Protein AF-A0A7S1BMP2-F1 (afdb_monomer)

Organism: NCBI:txid216773

InterPro domains:
  IPR001171 Sterol biosynthesis ERG24/DHCR-like [PF01222] (42-359)
  IPR018083 Sterol reductase, conserved site [PS01017] (237-252)

pLDDT: mean 83.02, std 19.51, range [26.8, 97.81]

Sequence (359 aa):
MSKEKIPPSKSDEKGAMKDGPTSKSFSAYPTASVGSPPPHGYEFGGPIGALLTTCMLPLLTISLTSMAAKGSFLHPFPTSFDEIIPFLCALFFPVDILRSLEWSTVGRCAVGLIGWFVLLMFLERTLPHPVALGTVLPTTSNVRLPYRLNGHLSFWVVLLLIEVGWPASWTVTSDGLSIPVLGRAPLSSLVDVYTETAAAACLLSFLFSVYLYVRSASDVPDAPNCPKLRAAGGDTGSPVYDFFLGRELNPRWFGGTFDLKVFCELRPGLAGWLVLDLAAACRQRETLGYVTPSMLLLLAFQGLYVWDAQYQEEAILTTMDVTTDGFGYMLCFGDLAWVPFTYSLQARYLAEHDPHLGW

Solvent-accessible surface area (backbone atoms only — not comparable to full-atom values): 20067 Å² total; per-residue (Å²): 132,81,86,85,89,86,89,83,89,85,86,89,83,90,81,86,90,83,88,83,85,76,82,82,70,80,74,75,73,79,76,72,77,79,66,78,74,77,80,62,73,76,59,72,74,30,53,62,35,32,49,49,48,69,63,38,50,53,36,36,51,40,32,52,39,49,25,27,69,66,75,41,59,95,52,72,80,57,88,49,82,81,38,43,61,61,43,51,42,49,40,55,55,39,60,68,60,63,67,67,54,53,66,70,56,22,51,52,35,36,52,50,53,51,50,50,48,51,51,51,52,49,42,66,71,69,51,81,57,58,75,48,70,43,53,68,45,102,53,100,74,70,50,58,52,71,40,75,52,39,50,46,61,44,51,54,51,51,55,47,37,43,52,50,57,22,74,66,46,75,45,71,44,98,86,70,49,76,43,69,41,60,24,55,49,74,43,40,60,52,60,78,46,40,46,37,34,43,48,22,30,40,52,50,22,51,53,50,27,51,49,45,46,60,52,51,75,50,90,70,56,41,25,103,86,40,79,74,48,66,8,64,69,11,69,76,87,44,70,62,32,21,39,29,39,4,33,30,27,71,56,40,44,86,66,46,64,38,51,50,53,68,45,37,60,54,46,61,9,45,53,43,19,51,52,51,33,52,10,17,46,46,38,19,24,72,76,70,73,48,70,52,64,63,54,53,53,47,50,51,54,53,43,49,51,46,49,48,52,30,67,50,49,72,62,54,45,72,35,61,67,63,70,52,34,21,55,7,31,55,53,43,30,38,20,56,27,44,48,26,51,60,72,25,35,65,36,46,24,45,36,81,53,72,87,72,62,82,132

Radius of gyration: 31.05 Å; Cα contacts (8 Å, |Δi|>4): 495; chains: 1; bounding box: 86×92×109 Å

Secondary structure (DSSP, 8-state):
---------------------------PPP------PPPPPP-TTHHHHHHHHHHHHHHHHHHHHHHHHHTS-SSPPPSSHHHHHHHHHHHH--HHHHHH--HHHHHHHHHHHHHHHHHHHHHHHHS---EEEEEEPSSTT--EEEEE--HHHHHHHHHHHHHH-EEEEEEE-TTS-EEEEEE---TTHHHHTHHHHHHHHHHHHHHHHHHHHHHHT----SBTTB--PBPGGG-SS-HHHHHHH-SBSS-EETTTTEEHHHHHHHIIIIIHHHHHHHHHHHHHHHHHSS--HHHHHHHHHHHHHHHHHHHTGGGGGGSHHHHT---SHHHHHIIIIIHHHHHTHHHHHHTT-------

Structure (mmCIF, N/CA/C/O backbone):
data_AF-A0A7S1BMP2-F1
#
_entry.id   AF-A0A7S1BMP2-F1
#
loop_
_atom_site.group_PDB
_atom_site.id
_atom_site.type_symbol
_atom_site.label_atom_id
_atom_site.label_alt_id
_atom_site.label_comp_id
_atom_site.label_asym_id
_atom_site.label_entity_id
_atom_site.label_seq_id
_atom_site.pdbx_PDB_ins_code
_atom_site.Cartn_x
_atom_site.Cartn_y
_atom_site.Cartn_z
_atom_site.occupancy
_atom_site.B_iso_or_equiv
_atom_site.auth_seq_id
_atom_site.auth_comp_id
_atom_site.auth_asym_id
_atom_site.auth_atom_id
_atom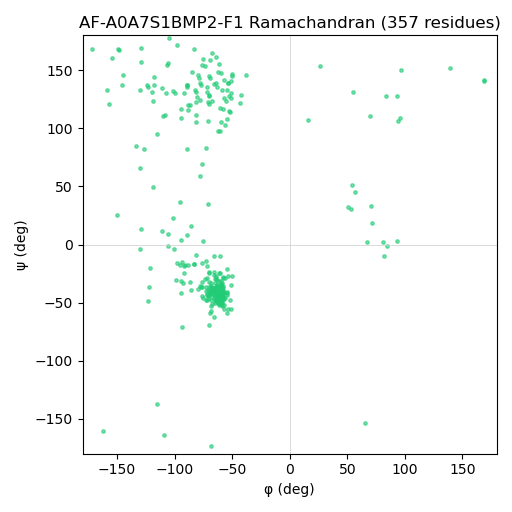_site.pdbx_PDB_model_num
ATOM 1 N N . MET A 1 1 ? -45.999 -73.951 56.664 1.00 38.19 1 MET A N 1
ATOM 2 C CA . MET A 1 1 ? -44.794 -74.094 57.507 1.00 38.19 1 MET A CA 1
ATOM 3 C C . MET A 1 1 ? -44.549 -72.762 58.187 1.00 38.19 1 MET A C 1
ATOM 5 O O . MET A 1 1 ? -44.548 -71.755 57.501 1.00 38.19 1 MET A O 1
ATOM 9 N N . SER A 1 2 ? -44.517 -72.821 59.521 1.00 34.34 2 SER A N 1
ATOM 10 C CA . SER A 1 2 ? -44.252 -71.807 60.558 1.00 34.34 2 SER A CA 1
ATOM 11 C C . SER A 1 2 ? -44.304 -70.317 60.158 1.00 34.34 2 SER A C 1
ATOM 13 O O . SER A 1 2 ? -43.451 -69.860 59.412 1.00 34.34 2 SER A O 1
ATOM 15 N N . LYS A 1 3 ? -45.330 -69.540 60.548 1.00 27.97 3 LYS A N 1
ATOM 16 C CA . LYS A 1 3 ? -45.512 -68.911 61.884 1.00 27.97 3 LYS A CA 1
ATOM 17 C C . LYS A 1 3 ? -44.301 -68.052 62.287 1.00 27.97 3 LYS A C 1
ATOM 19 O O . LYS A 1 3 ? -43.197 -68.573 62.288 1.00 27.97 3 LYS A O 1
ATOM 24 N N . GLU A 1 4 ? -44.391 -66.807 62.747 1.00 30.70 4 GLU A N 1
ATOM 25 C CA . GLU A 1 4 ? -45.467 -65.925 63.245 1.00 30.70 4 GLU A CA 1
ATOM 26 C C . GLU A 1 4 ? -44.681 -64.732 63.859 1.00 30.70 4 GLU A C 1
ATOM 28 O O . GLU A 1 4 ? -43.577 -64.950 64.354 1.00 30.70 4 GLU A O 1
ATOM 33 N N . LYS A 1 5 ? -45.099 -63.467 63.753 1.00 33.12 5 LYS A N 1
ATOM 34 C CA . LYS A 1 5 ? -45.579 -62.598 64.865 1.00 33.12 5 LYS A CA 1
ATOM 35 C C . LYS A 1 5 ? -44.990 -61.186 64.631 1.00 33.12 5 LYS A C 1
ATOM 37 O O . LYS A 1 5 ? -43.902 -61.116 64.083 1.00 33.12 5 LYS A O 1
ATOM 42 N N . ILE A 1 6 ? -45.527 -60.026 65.023 1.00 29.81 6 ILE A N 1
ATOM 43 C CA . ILE A 1 6 ? -46.782 -59.505 65.620 1.00 29.81 6 ILE A CA 1
ATOM 44 C C . ILE A 1 6 ? -46.654 -57.941 65.549 1.00 29.81 6 ILE A C 1
ATOM 46 O O . ILE A 1 6 ? -45.573 -57.464 65.211 1.00 29.81 6 ILE A O 1
ATOM 50 N N . PRO A 1 7 ? -47.711 -57.134 65.792 1.00 37.88 7 PRO A N 1
ATOM 51 C CA . PRO A 1 7 ? -48.030 -55.871 65.097 1.00 37.88 7 PRO A CA 1
ATOM 52 C C . PRO A 1 7 ? -47.939 -54.649 66.067 1.00 37.88 7 PRO A C 1
ATOM 54 O O . PRO A 1 7 ? -47.074 -54.707 66.935 1.00 37.88 7 PRO A O 1
ATOM 57 N N . PRO A 1 8 ? -48.836 -53.623 66.116 1.00 40.06 8 PRO A N 1
ATOM 58 C CA . PRO A 1 8 ? -49.615 -52.871 65.110 1.00 40.06 8 PRO A CA 1
ATOM 59 C C . PRO A 1 8 ? -49.505 -51.311 65.231 1.00 40.06 8 PRO A C 1
ATOM 61 O O . PRO A 1 8 ? -49.053 -50.768 66.227 1.00 40.06 8 PRO A O 1
ATOM 64 N N . SER A 1 9 ? -50.010 -50.622 64.196 1.00 27.45 9 SER A N 1
ATOM 65 C CA . SER A 1 9 ? -50.851 -49.393 64.110 1.00 27.45 9 SER A CA 1
ATOM 66 C C . SER A 1 9 ? -50.912 -48.261 65.171 1.00 27.45 9 SER A C 1
ATOM 68 O O . SER A 1 9 ? -50.995 -48.538 66.363 1.00 27.45 9 SER A O 1
ATOM 70 N N . LYS A 1 10 ? -51.265 -47.066 64.633 1.00 27.95 10 LYS A N 1
ATOM 71 C CA . LYS A 1 10 ? -52.005 -45.888 65.186 1.00 27.95 10 LYS A CA 1
ATOM 72 C C . LYS A 1 10 ? -51.131 -44.752 65.743 1.00 27.95 10 LYS A C 1
ATOM 74 O O . LYS A 1 10 ? -50.315 -44.983 66.615 1.00 27.95 10 LYS A O 1
ATOM 79 N N . SER A 1 11 ? -51.060 -43.596 65.074 1.00 26.80 11 SER A N 1
ATOM 80 C CA . SER A 1 11 ? -52.014 -42.465 64.962 1.00 26.80 11 SER A CA 1
ATOM 81 C C . SER A 1 11 ? -51.920 -41.474 66.128 1.00 26.80 11 SER A C 1
ATOM 83 O O . SER A 1 11 ? -52.066 -41.870 67.276 1.00 26.80 11 SER A O 1
ATOM 85 N N . ASP A 1 12 ? -51.779 -40.202 65.746 1.00 28.62 12 ASP A N 1
ATOM 86 C CA . ASP A 1 12 ? -52.031 -38.960 66.488 1.00 28.62 12 ASP A CA 1
ATOM 87 C C . ASP A 1 12 ? -51.107 -38.575 67.651 1.00 28.62 12 ASP A C 1
ATOM 89 O O . ASP A 1 12 ? -51.228 -39.088 68.754 1.00 28.62 12 ASP A O 1
ATOM 93 N N . GLU A 1 13 ? -50.312 -37.518 67.443 1.00 29.75 13 GLU A N 1
ATOM 94 C CA . GLU A 1 13 ? -50.133 -36.478 68.464 1.00 29.75 13 GLU A CA 1
ATOM 95 C C . GLU A 1 13 ? -49.683 -35.144 67.836 1.00 29.75 13 GLU A C 1
ATOM 97 O O . GLU A 1 13 ? -48.654 -35.044 67.168 1.00 29.75 13 GLU A O 1
ATOM 102 N N . LYS A 1 14 ? -50.494 -34.097 68.040 1.00 30.20 14 LYS A N 1
ATOM 103 C CA . LYS A 1 14 ? -50.114 -32.692 67.838 1.00 30.20 14 LYS A CA 1
ATOM 104 C C . LYS A 1 14 ? -49.333 -32.230 69.071 1.00 30.20 14 LYS A C 1
ATOM 106 O O . LYS A 1 14 ? -49.871 -32.284 70.171 1.00 30.20 14 LYS A O 1
ATOM 111 N N . GLY A 1 15 ? -48.136 -31.678 68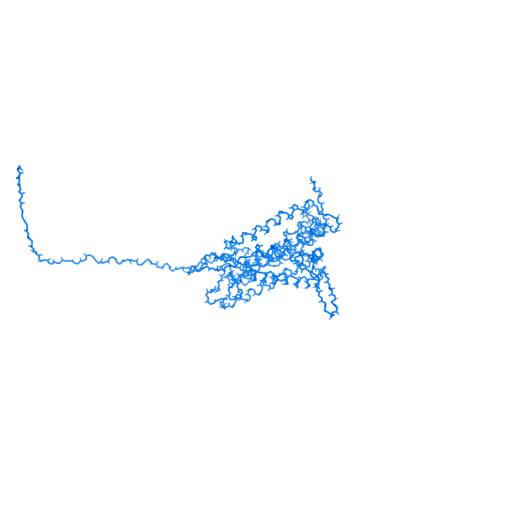.883 1.00 27.33 15 GLY A N 1
ATOM 112 C CA . GLY A 1 15 ? -47.355 -31.022 69.937 1.00 27.33 15 GLY A CA 1
ATOM 113 C C . GLY A 1 15 ? -46.320 -30.067 69.339 1.00 27.33 15 GLY A C 1
ATOM 114 O O . GLY A 1 15 ? -45.673 -30.392 68.353 1.00 27.33 15 GLY A O 1
ATOM 115 N N . ALA A 1 16 ? -46.245 -28.857 69.882 1.00 27.83 16 ALA A N 1
ATOM 116 C CA . ALA A 1 16 ? -45.681 -27.662 69.263 1.00 27.83 16 ALA A CA 1
ATOM 117 C C . ALA A 1 16 ? -44.146 -27.497 69.371 1.00 27.83 16 ALA A C 1
ATOM 119 O O . ALA A 1 16 ? -43.503 -28.075 70.241 1.00 27.83 16 ALA A O 1
ATOM 120 N N . MET A 1 17 ? -43.654 -26.521 68.586 1.00 26.97 17 MET A N 1
ATOM 121 C CA . MET A 1 17 ? -42.504 -25.631 68.846 1.00 26.97 17 MET A CA 1
ATOM 122 C C . MET A 1 17 ? -41.126 -26.046 68.285 1.00 26.97 17 MET A C 1
ATOM 124 O O . MET A 1 17 ? -40.442 -26.887 68.860 1.00 26.97 17 MET A O 1
ATOM 128 N N . LYS A 1 18 ? -40.673 -25.352 67.224 1.00 30.59 18 LYS A N 1
ATOM 129 C CA . LYS A 1 18 ? -39.442 -24.520 67.181 1.00 30.59 18 LYS A CA 1
ATOM 130 C C . LYS A 1 18 ? -39.072 -24.106 65.749 1.00 30.59 18 LYS A C 1
ATOM 132 O O . LYS A 1 18 ? -39.192 -24.883 64.810 1.00 30.59 18 LYS A O 1
ATOM 137 N N . ASP A 1 19 ? -38.628 -22.861 65.631 1.00 28.67 19 ASP A N 1
ATOM 138 C CA . ASP A 1 19 ? -38.230 -22.168 64.408 1.00 28.67 19 ASP A CA 1
ATOM 139 C C . ASP A 1 19 ? -36.996 -22.770 63.696 1.00 28.67 19 ASP A C 1
ATOM 141 O O . ASP A 1 19 ? -35.984 -23.060 64.334 1.00 28.67 19 ASP A O 1
ATOM 145 N N . GLY A 1 20 ? -37.065 -22.829 62.355 1.00 27.06 20 GLY A N 1
ATOM 146 C CA . GLY A 1 20 ? -35.937 -22.850 61.399 1.00 27.06 20 GLY A CA 1
ATOM 147 C C . GLY A 1 20 ? -35.456 -24.223 60.868 1.00 27.06 20 GLY A C 1
ATOM 148 O O . GLY A 1 20 ? -35.529 -25.206 61.597 1.00 27.06 20 GLY A O 1
ATOM 149 N N . PRO A 1 21 ? -34.912 -24.318 59.625 1.00 31.27 21 PRO A N 1
ATOM 150 C CA . PRO A 1 21 ? -34.375 -23.221 58.828 1.00 31.27 21 PRO A CA 1
ATOM 151 C C . PRO A 1 21 ? -35.098 -22.954 57.495 1.00 31.27 21 PRO A C 1
ATOM 153 O O . PRO A 1 21 ? -35.528 -23.834 56.751 1.00 31.27 21 PRO A O 1
ATOM 156 N N . THR A 1 22 ? -35.140 -21.658 57.233 1.00 33.62 22 THR A N 1
ATOM 157 C CA . THR A 1 22 ? -35.423 -20.917 56.011 1.00 33.62 22 THR A CA 1
ATOM 158 C C . THR A 1 22 ? -34.876 -21.533 54.723 1.00 33.62 22 THR A C 1
ATOM 160 O O . THR A 1 22 ? -33.779 -22.092 54.664 1.00 33.62 22 THR A O 1
ATOM 163 N N . SER A 1 23 ? -35.658 -21.345 53.655 1.00 29.64 23 SER A N 1
ATOM 164 C CA . SER A 1 23 ? -35.273 -21.558 52.264 1.00 29.64 23 SER A CA 1
ATOM 165 C C . SER A 1 23 ? -33.878 -20.994 52.009 1.00 29.64 23 SER A C 1
ATOM 167 O O . SER A 1 23 ? -33.654 -19.796 52.197 1.00 29.64 23 SER A O 1
ATOM 169 N N . LYS A 1 24 ? -32.951 -21.838 51.551 1.00 30.89 24 LYS A N 1
ATOM 170 C CA . LYS A 1 24 ? -31.692 -21.363 50.982 1.00 30.89 24 LYS A CA 1
ATOM 171 C C . LYS A 1 24 ? -32.035 -20.541 49.744 1.00 30.89 24 LYS A C 1
ATOM 173 O O . LYS A 1 24 ? -32.296 -21.094 48.678 1.00 30.89 24 LYS A O 1
ATOM 178 N N . SER A 1 25 ? -32.081 -19.222 49.914 1.00 29.62 25 SER A N 1
ATOM 179 C CA . SER A 1 25 ? -31.955 -18.291 48.809 1.00 29.62 25 SER A CA 1
ATOM 180 C C . SER A 1 25 ? -30.642 -18.631 48.114 1.00 29.62 25 SER A C 1
ATOM 182 O O . SER A 1 25 ? -29.583 -18.704 48.741 1.00 29.62 25 SER A O 1
ATOM 184 N N . PHE A 1 26 ? -30.714 -18.915 46.817 1.00 30.83 26 PHE A N 1
ATOM 185 C CA . PHE A 1 26 ? -29.524 -18.897 45.988 1.00 30.83 26 PHE A CA 1
ATOM 186 C C . PHE A 1 26 ? -28.972 -17.476 46.075 1.00 30.83 26 PHE A C 1
ATOM 188 O O . PHE A 1 26 ? -29.566 -16.536 45.551 1.00 30.83 26 PHE A O 1
ATOM 195 N N . SER A 1 27 ? -27.884 -17.323 46.830 1.00 28.50 27 SER A N 1
ATOM 196 C CA . SER A 1 27 ? -27.092 -16.105 46.868 1.00 28.50 27 SER A CA 1
ATOM 197 C C . SER A 1 27 ? -26.746 -15.756 45.430 1.00 28.50 27 SER A C 1
ATOM 199 O O . SER A 1 27 ? -26.021 -16.503 44.772 1.00 28.50 27 SER A O 1
ATOM 201 N N . ALA A 1 28 ? -27.279 -14.637 44.944 1.00 34.47 28 ALA A N 1
ATOM 202 C CA . ALA A 1 28 ? -26.772 -14.004 43.745 1.00 34.47 28 ALA A CA 1
ATOM 203 C C . ALA A 1 28 ? -25.259 -13.842 43.922 1.00 34.47 28 ALA A C 1
ATOM 205 O O . ALA A 1 28 ? -24.794 -13.338 44.950 1.00 34.47 28 ALA A O 1
ATOM 206 N N . TYR A 1 29 ? -24.493 -14.342 42.957 1.00 29.61 29 TYR A N 1
ATOM 207 C CA . TYR A 1 29 ? -23.075 -14.037 42.871 1.00 29.61 29 TYR A CA 1
ATOM 208 C C . TYR A 1 29 ? -22.935 -12.512 42.862 1.00 29.61 29 TYR A C 1
ATOM 210 O O . TYR A 1 29 ? -23.681 -11.857 42.127 1.00 29.61 29 TYR A O 1
ATOM 218 N N . PRO A 1 30 ? -22.036 -11.925 43.669 1.00 31.78 30 PRO A N 1
ATOM 219 C CA . PRO A 1 30 ? -21.773 -10.504 43.568 1.00 31.78 30 PRO A CA 1
ATOM 220 C C . PRO A 1 30 ? -21.321 -10.239 42.133 1.00 31.78 30 PRO A C 1
ATOM 222 O O . PRO A 1 30 ? -20.314 -10.784 41.681 1.00 31.78 30 PRO A O 1
ATOM 225 N N . THR A 1 31 ? -22.101 -9.446 41.399 1.00 34.47 31 THR A N 1
ATOM 226 C CA . THR A 1 31 ? -21.658 -8.841 40.148 1.00 34.47 31 THR A CA 1
ATOM 227 C C . THR A 1 31 ? -20.400 -8.066 40.488 1.00 34.47 31 THR A C 1
ATOM 229 O O . THR A 1 31 ? -20.479 -7.011 41.119 1.00 34.47 31 THR A O 1
ATOM 232 N N . ALA A 1 32 ? -19.242 -8.628 40.142 1.00 32.38 32 ALA A N 1
ATOM 233 C CA . ALA A 1 32 ? -17.995 -7.899 40.175 1.00 32.38 32 ALA A CA 1
ATOM 234 C C . ALA A 1 32 ? -18.237 -6.629 39.360 1.00 32.38 32 ALA A C 1
ATOM 236 O O . ALA A 1 32 ? -18.550 -6.701 38.170 1.00 32.38 32 ALA A O 1
ATOM 237 N N . SER A 1 33 ? -18.175 -5.473 40.019 1.00 32.91 33 SER A N 1
ATOM 238 C CA . SER A 1 33 ? -18.017 -4.211 39.319 1.00 32.91 33 SER A CA 1
ATOM 239 C C . SER A 1 33 ? -16.782 -4.395 38.454 1.00 32.91 33 SER A C 1
ATOM 241 O O . SER A 1 33 ? -15.681 -4.529 38.994 1.00 32.91 33 SER A O 1
ATOM 243 N N . VAL A 1 34 ? -16.973 -4.511 37.140 1.00 41.12 34 VAL A N 1
ATOM 244 C CA . VAL A 1 34 ? -15.872 -4.540 36.186 1.00 41.12 34 VAL A CA 1
ATOM 245 C C . VAL A 1 34 ? -15.176 -3.200 36.371 1.00 41.12 34 VAL A C 1
ATOM 247 O O . VAL A 1 34 ? -15.666 -2.168 35.916 1.00 41.12 34 VAL A O 1
ATOM 250 N N . GLY A 1 35 ? -14.101 -3.202 37.161 1.00 31.61 35 GLY A N 1
ATOM 251 C CA . GLY A 1 35 ? -13.193 -2.074 37.227 1.00 31.61 35 GLY A CA 1
ATOM 252 C C . GLY A 1 35 ? -12.771 -1.775 35.800 1.00 31.61 35 GLY A C 1
ATOM 253 O O . GLY A 1 35 ? -12.575 -2.706 35.014 1.00 31.61 35 GLY A O 1
ATOM 254 N N . SER A 1 36 ? -12.698 -0.491 35.455 1.00 40.38 36 SER A N 1
ATOM 255 C CA . SER A 1 36 ? -12.127 -0.059 34.182 1.00 40.38 36 SER A CA 1
ATOM 256 C C . SER A 1 36 ? -10.858 -0.875 33.922 1.00 40.38 36 SER A C 1
ATOM 258 O O . SER A 1 36 ? -10.038 -0.972 34.847 1.00 40.38 36 SER A O 1
ATOM 260 N N . PRO A 1 37 ? -10.711 -1.504 32.739 1.00 51.50 37 PRO A N 1
ATOM 261 C CA . PRO A 1 37 ? -9.505 -2.253 32.428 1.00 51.50 37 PRO A CA 1
ATOM 262 C C . PRO A 1 37 ? -8.283 -1.374 32.724 1.00 51.50 37 PRO A C 1
ATOM 264 O O . PRO A 1 37 ? -8.371 -0.147 32.584 1.00 51.50 37 PRO A O 1
ATOM 267 N N . PRO A 1 38 ? -7.174 -1.966 33.205 1.00 49.25 38 PRO A N 1
ATOM 268 C CA . PRO A 1 38 ? -5.967 -1.202 33.476 1.00 49.25 38 PRO A CA 1
ATOM 269 C C . PRO A 1 38 ? -5.615 -0.372 32.234 1.00 49.25 38 PRO A C 1
ATOM 271 O O . PRO A 1 38 ? -5.814 -0.860 31.118 1.00 49.25 38 PRO A O 1
ATOM 274 N N . PRO A 1 39 ? -5.149 0.879 32.408 1.00 57.56 39 PRO A N 1
ATOM 275 C CA . PRO A 1 39 ? -4.822 1.736 31.279 1.00 57.56 39 PRO A CA 1
ATOM 276 C C . PRO A 1 39 ? -3.860 0.989 30.360 1.00 57.56 39 PRO A C 1
ATOM 278 O O . PRO A 1 39 ? -2.853 0.448 30.828 1.00 57.56 39 PRO A O 1
ATOM 281 N N . HIS A 1 40 ? -4.205 0.918 29.073 1.00 65.94 40 HIS A N 1
ATOM 282 C CA . HIS A 1 40 ? -3.343 0.294 28.082 1.00 65.94 40 HIS A CA 1
ATOM 283 C C . HIS A 1 40 ? -1.994 1.017 28.123 1.00 65.94 40 HIS A C 1
ATOM 285 O O . HIS A 1 40 ? -1.941 2.249 28.081 1.00 65.94 40 HIS A O 1
ATOM 291 N N . GLY A 1 41 ? -0.908 0.264 28.300 1.00 77.69 41 GLY A N 1
ATOM 292 C CA . GLY A 1 41 ? 0.431 0.840 28.313 1.00 77.69 41 GLY A CA 1
ATOM 293 C C . GLY A 1 41 ? 0.751 1.501 26.974 1.00 77.69 41 GLY A C 1
ATOM 294 O O . GLY A 1 41 ? 0.192 1.133 25.941 1.00 77.69 41 GLY A O 1
ATOM 295 N N . TYR A 1 42 ? 1.667 2.469 26.992 1.00 85.50 42 TYR A N 1
ATOM 296 C CA . TYR A 1 42 ? 2.231 3.000 25.757 1.00 85.50 42 TYR A CA 1
ATOM 297 C C . TYR A 1 42 ? 3.134 1.954 25.097 1.00 85.50 42 TYR A C 1
ATOM 299 O O . TYR A 1 42 ? 4.067 1.443 25.717 1.00 85.50 42 TYR A O 1
ATOM 307 N N . GLU A 1 43 ? 2.887 1.704 23.820 1.00 87.12 43 GLU A N 1
ATOM 308 C CA . GLU A 1 43 ? 3.704 0.887 22.929 1.00 87.12 43 GLU A CA 1
ATOM 309 C C . GLU A 1 43 ? 4.492 1.802 21.979 1.00 87.12 43 GLU A C 1
ATOM 311 O O . GLU A 1 43 ? 4.392 3.027 22.062 1.00 87.12 43 GLU A O 1
ATOM 316 N N . PHE A 1 44 ? 5.338 1.246 21.108 1.00 85.50 44 PHE A N 1
ATOM 317 C CA . PHE A 1 44 ? 6.076 2.011 20.083 1.00 85.50 44 PHE A CA 1
ATOM 318 C C . PHE A 1 44 ? 6.890 3.207 20.615 1.00 85.50 44 PHE A C 1
ATOM 320 O O . PHE A 1 44 ? 7.049 4.211 19.926 1.00 85.50 44 PHE A O 1
ATOM 327 N N . GLY A 1 45 ? 7.401 3.135 21.850 1.00 87.44 45 GLY A N 1
ATOM 328 C CA . GLY A 1 45 ? 8.122 4.254 22.478 1.00 87.44 45 GLY A CA 1
ATOM 329 C C . GLY A 1 45 ? 7.223 5.435 22.876 1.00 87.44 45 GLY A C 1
ATOM 330 O O . GLY A 1 45 ? 7.712 6.551 23.071 1.00 87.44 45 GLY A O 1
ATOM 331 N N . GLY A 1 46 ? 5.913 5.203 22.987 1.00 91.75 46 GLY A N 1
ATOM 332 C CA . GLY A 1 46 ? 4.909 6.181 23.383 1.00 91.75 46 GLY A CA 1
ATOM 333 C C . GLY A 1 46 ? 4.738 7.322 22.380 1.00 91.75 46 GLY A C 1
ATOM 334 O O . GLY A 1 46 ? 5.016 7.161 21.191 1.00 91.75 46 GLY A O 1
ATOM 335 N N . PRO A 1 47 ? 4.285 8.505 22.831 1.00 93.19 47 PRO A N 1
ATOM 336 C CA . PRO A 1 47 ? 3.975 9.619 21.935 1.00 93.19 47 PRO A CA 1
ATOM 337 C C . PRO A 1 47 ? 5.161 10.092 21.084 1.00 93.19 47 PRO A C 1
ATOM 339 O O . PRO A 1 47 ? 4.971 10.511 19.945 1.00 93.19 47 PRO A O 1
ATOM 342 N N . ILE A 1 48 ? 6.385 10.015 21.620 1.00 94.50 48 ILE A N 1
ATOM 343 C CA . ILE A 1 48 ? 7.598 10.432 20.903 1.00 94.50 48 ILE A CA 1
ATOM 344 C C . ILE A 1 48 ? 7.923 9.433 19.793 1.00 94.50 48 ILE A C 1
ATOM 346 O O . ILE A 1 48 ? 8.160 9.846 18.661 1.00 94.50 48 ILE A O 1
ATOM 350 N N . GLY A 1 49 ? 7.910 8.131 20.091 1.00 93.38 49 GLY A N 1
ATOM 351 C CA . GLY A 1 49 ? 8.168 7.111 19.078 1.00 93.38 49 GLY A CA 1
ATOM 352 C C . GLY A 1 49 ? 7.079 7.072 18.003 1.00 93.38 49 GLY A C 1
ATOM 353 O O . GLY A 1 49 ? 7.405 7.032 16.821 1.00 93.38 49 GLY A O 1
ATOM 354 N N . ALA A 1 50 ? 5.807 7.233 18.380 1.00 93.88 50 ALA A N 1
ATOM 355 C CA . ALA A 1 50 ? 4.698 7.402 17.439 1.00 93.88 50 ALA A CA 1
ATOM 356 C C . ALA A 1 50 ? 4.911 8.596 16.487 1.00 93.88 50 ALA A C 1
ATOM 358 O O . ALA A 1 50 ? 4.754 8.460 15.271 1.00 93.88 50 ALA A O 1
ATOM 359 N N . LEU A 1 51 ? 5.326 9.755 17.014 1.00 95.00 51 LEU A N 1
ATOM 360 C CA . LEU A 1 51 ? 5.626 10.937 16.201 1.00 95.00 51 LEU A CA 1
ATOM 361 C C . LEU A 1 51 ? 6.798 10.693 15.245 1.00 95.00 51 LEU A C 1
ATOM 363 O O . LEU A 1 51 ? 6.710 11.014 14.061 1.00 95.00 51 LEU A O 1
ATOM 367 N N . LEU A 1 52 ? 7.892 10.124 15.758 1.00 94.25 52 LEU A N 1
ATOM 368 C CA . LEU A 1 52 ? 9.080 9.831 14.962 1.00 94.25 52 LEU A CA 1
ATOM 369 C C . LEU A 1 52 ? 8.751 8.858 13.831 1.00 94.25 52 LEU A C 1
ATOM 371 O O . LEU A 1 52 ? 9.107 9.134 12.690 1.00 94.25 52 LEU A O 1
ATOM 375 N N . THR A 1 53 ? 8.015 7.782 14.110 1.00 93.06 53 THR A N 1
ATOM 376 C CA . THR A 1 53 ? 7.582 6.820 13.087 1.00 93.06 53 THR A CA 1
ATOM 377 C C . THR A 1 53 ? 6.685 7.487 12.047 1.00 93.06 53 THR A C 1
ATOM 379 O O . THR A 1 53 ? 6.923 7.325 10.853 1.00 93.06 53 THR A O 1
ATOM 382 N N . THR A 1 54 ? 5.721 8.310 12.474 1.00 95.00 54 THR A N 1
ATOM 383 C CA . THR A 1 54 ? 4.817 9.038 11.563 1.00 95.00 54 THR A CA 1
ATOM 384 C C . THR A 1 54 ? 5.577 9.932 10.577 1.00 95.00 54 THR A C 1
ATOM 386 O O . THR A 1 54 ? 5.205 10.031 9.411 1.00 95.00 54 THR A O 1
ATOM 389 N N . CYS A 1 55 ? 6.664 10.567 11.019 1.00 93.69 55 CYS A N 1
ATOM 390 C CA . CYS A 1 55 ? 7.461 11.454 10.172 1.00 93.69 55 CYS A CA 1
ATOM 391 C C . CYS A 1 55 ? 8.528 10.715 9.348 1.00 93.69 55 CYS A C 1
ATOM 393 O O . CYS A 1 55 ? 8.783 11.087 8.205 1.00 93.69 55 CYS A O 1
ATOM 395 N N . MET A 1 56 ? 9.184 9.702 9.920 1.00 92.81 56 MET A N 1
ATOM 396 C CA . MET A 1 56 ? 10.352 9.053 9.313 1.00 92.81 56 MET A CA 1
ATOM 397 C C . MET A 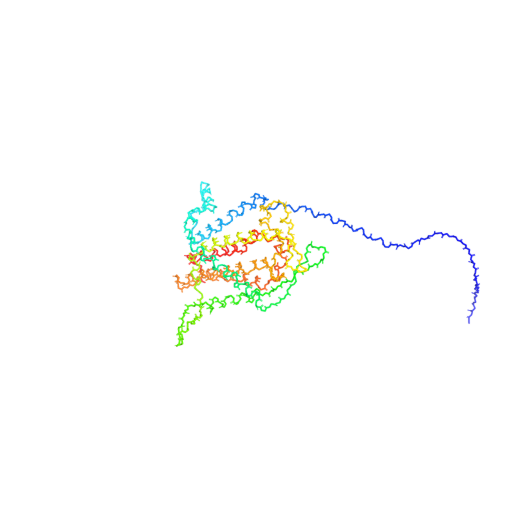1 56 ? 9.982 7.926 8.347 1.00 92.81 56 MET A C 1
ATOM 399 O O . MET A 1 56 ? 10.691 7.714 7.366 1.00 92.81 56 MET A O 1
ATOM 403 N N . LEU A 1 57 ? 8.886 7.202 8.589 1.00 93.75 57 LEU A N 1
ATOM 404 C CA . LEU A 1 57 ? 8.530 6.023 7.796 1.00 93.75 57 LEU A CA 1
ATOM 405 C C . LEU A 1 57 ? 8.168 6.348 6.329 1.00 93.75 57 LEU A C 1
ATOM 407 O O . LEU A 1 57 ? 8.625 5.622 5.440 1.00 93.75 57 LEU A O 1
ATOM 411 N N . PRO A 1 58 ? 7.461 7.457 6.016 1.00 95.38 58 PRO A N 1
ATOM 412 C CA . PRO A 1 58 ? 7.282 7.908 4.633 1.00 95.38 58 PRO A CA 1
ATOM 413 C C . PRO A 1 58 ? 8.602 8.206 3.924 1.00 95.38 58 PRO A C 1
ATOM 415 O O . PRO A 1 58 ? 8.797 7.801 2.780 1.00 95.38 58 PRO A O 1
ATOM 418 N N . LEU A 1 59 ? 9.521 8.890 4.615 1.00 94.12 59 LEU A N 1
ATOM 419 C CA . LEU A 1 59 ? 10.831 9.244 4.068 1.00 94.12 59 LEU A CA 1
ATOM 420 C C . LEU A 1 59 ? 11.638 7.985 3.768 1.00 94.12 59 LEU A C 1
ATOM 422 O O . LEU A 1 59 ? 12.158 7.846 2.666 1.00 94.12 59 LEU A O 1
ATOM 426 N N . LEU A 1 60 ? 11.655 7.039 4.708 1.00 93.56 60 LEU A N 1
ATOM 427 C CA . LEU A 1 60 ? 12.301 5.746 4.530 1.00 93.56 60 LEU A CA 1
ATOM 428 C C . LEU A 1 60 ? 11.715 4.980 3.338 1.00 93.56 60 LEU A C 1
ATOM 430 O O . LEU A 1 60 ? 12.470 4.454 2.526 1.00 93.56 60 LEU A O 1
ATOM 434 N N . THR A 1 61 ? 10.388 4.948 3.202 1.00 94.50 61 THR A N 1
ATOM 435 C CA . THR A 1 61 ? 9.713 4.264 2.086 1.00 94.50 61 THR A CA 1
ATOM 436 C C . THR A 1 61 ? 10.162 4.849 0.747 1.00 94.50 61 THR A C 1
ATOM 438 O O . THR A 1 61 ? 10.638 4.112 -0.111 1.00 94.50 61 THR A O 1
ATOM 441 N N . ILE A 1 62 ? 10.110 6.178 0.599 1.00 93.06 62 ILE A N 1
ATOM 442 C CA . ILE A 1 62 ? 10.527 6.885 -0.624 1.00 93.06 62 ILE A CA 1
ATOM 443 C C . ILE A 1 62 ? 12.015 6.653 -0.931 1.00 93.06 62 ILE A C 1
ATOM 445 O O . ILE A 1 62 ? 12.390 6.437 -2.089 1.00 93.06 62 ILE A O 1
ATOM 449 N N . SER A 1 63 ? 12.872 6.671 0.094 1.00 90.69 63 SER A N 1
ATOM 450 C CA . SER A 1 63 ? 14.295 6.357 -0.052 1.00 90.69 63 SER A CA 1
ATOM 451 C C . SER A 1 63 ? 14.492 4.954 -0.610 1.00 90.69 63 SER A C 1
ATOM 453 O O . SER A 1 63 ? 15.142 4.792 -1.642 1.00 90.69 63 SER A O 1
ATOM 455 N N . LEU A 1 64 ? 13.883 3.946 0.023 1.00 90.56 64 LEU A N 1
ATOM 456 C CA . LEU A 1 64 ? 14.012 2.548 -0.383 1.00 90.56 64 LEU A CA 1
ATOM 457 C C . LEU A 1 64 ? 13.515 2.325 -1.815 1.00 90.56 64 LEU A C 1
ATOM 459 O O . LEU A 1 64 ? 14.209 1.675 -2.599 1.00 90.56 64 LEU A O 1
ATOM 463 N N . THR A 1 65 ? 12.377 2.916 -2.195 1.00 89.81 65 THR A N 1
ATOM 464 C CA . THR A 1 65 ? 11.856 2.804 -3.565 1.00 89.81 65 THR A CA 1
ATOM 465 C C . THR A 1 65 ? 12.789 3.434 -4.597 1.00 89.81 65 THR A C 1
ATOM 467 O O . THR A 1 65 ? 13.038 2.844 -5.648 1.00 89.81 65 THR A O 1
ATOM 470 N N . SER A 1 66 ? 13.359 4.604 -4.289 1.00 86.50 66 SER A N 1
ATOM 471 C CA . SER A 1 66 ? 14.300 5.283 -5.188 1.00 86.50 66 SER A CA 1
ATOM 472 C C . SER A 1 66 ? 15.623 4.520 -5.317 1.00 86.50 66 SER A C 1
ATOM 474 O O . SER A 1 66 ? 16.225 4.465 -6.390 1.00 86.50 66 SER A O 1
ATOM 476 N N . MET A 1 67 ? 16.077 3.901 -4.229 1.00 83.50 67 MET A N 1
ATOM 477 C CA . MET A 1 67 ? 17.313 3.122 -4.195 1.00 83.50 67 MET A CA 1
ATOM 478 C C . MET A 1 67 ? 17.174 1.793 -4.940 1.00 83.50 67 MET A C 1
ATOM 480 O O . MET A 1 67 ? 18.079 1.423 -5.685 1.00 83.50 67 MET A O 1
ATOM 484 N N . ALA A 1 68 ? 16.030 1.112 -4.814 1.00 82.50 68 ALA A N 1
ATOM 485 C CA . ALA A 1 68 ? 15.748 -0.098 -5.586 1.00 82.50 68 ALA A CA 1
ATOM 486 C C . ALA A 1 68 ? 15.737 0.168 -7.097 1.00 82.50 68 ALA A C 1
ATOM 488 O O . ALA A 1 68 ? 16.227 -0.661 -7.859 1.00 82.50 68 ALA A O 1
ATOM 489 N N . ALA A 1 69 ? 15.256 1.341 -7.527 1.00 77.19 69 ALA A N 1
ATOM 490 C CA . ALA A 1 69 ? 15.300 1.744 -8.931 1.00 77.19 69 ALA A CA 1
ATOM 491 C C . ALA A 1 69 ? 16.732 1.914 -9.462 1.00 77.19 69 ALA A C 1
ATOM 493 O O . ALA A 1 69 ? 17.013 1.551 -10.593 1.00 77.19 69 ALA A O 1
ATOM 494 N N . LYS A 1 70 ? 17.657 2.438 -8.651 1.00 72.94 70 LYS A N 1
ATOM 495 C CA . LYS A 1 70 ? 19.046 2.691 -9.075 1.00 72.94 70 LYS A CA 1
ATOM 496 C C . LYS A 1 70 ? 19.943 1.454 -9.030 1.00 72.94 70 LYS A C 1
ATOM 498 O O . LYS A 1 70 ? 21.093 1.540 -9.448 1.00 72.94 70 LYS A O 1
ATOM 503 N N . GLY A 1 71 ? 19.474 0.346 -8.452 1.00 62.59 71 GLY A N 1
ATOM 504 C CA . GLY A 1 71 ? 20.276 -0.868 -8.266 1.00 62.59 71 GLY A CA 1
ATOM 505 C C . GLY A 1 71 ? 21.439 -0.745 -7.278 1.00 62.59 71 GLY A C 1
ATOM 506 O O . GLY A 1 71 ? 22.199 -1.691 -7.078 1.00 62.59 71 GLY A O 1
ATOM 507 N N . SER A 1 72 ? 21.583 0.418 -6.653 1.00 58.84 72 SER A N 1
ATOM 508 C CA . SER A 1 72 ? 22.611 0.733 -5.676 1.00 58.84 72 SER A CA 1
ATOM 509 C C . SER A 1 72 ? 22.013 1.662 -4.637 1.00 58.84 72 SER A C 1
ATOM 511 O O . SER A 1 72 ? 21.203 2.542 -4.942 1.00 58.84 72 SER A O 1
ATOM 513 N N . PHE A 1 73 ? 22.470 1.512 -3.399 1.00 56.31 73 PHE A N 1
ATOM 514 C CA . PHE A 1 73 ? 22.274 2.544 -2.398 1.00 56.31 73 PHE A CA 1
ATOM 515 C C . PHE A 1 73 ? 22.892 3.858 -2.922 1.00 56.31 73 PHE A C 1
ATOM 517 O O . PHE A 1 73 ? 23.947 3.837 -3.562 1.00 56.31 73 PHE A O 1
ATOM 524 N N . LEU A 1 74 ? 22.238 5.001 -2.670 1.00 50.34 74 LEU A N 1
ATOM 525 C CA . LEU A 1 74 ? 22.762 6.337 -3.018 1.00 50.34 74 LEU A CA 1
ATOM 526 C C . LEU A 1 74 ? 24.172 6.577 -2.445 1.00 50.34 74 LEU A C 1
ATOM 528 O O . LEU A 1 74 ? 24.961 7.310 -3.033 1.00 50.34 74 LEU A O 1
ATOM 532 N N . HIS A 1 75 ? 24.484 5.904 -1.336 1.00 55.62 75 HIS A N 1
ATOM 533 C CA . HIS A 1 75 ? 25.822 5.701 -0.795 1.00 55.62 75 HIS A CA 1
ATOM 534 C C . HIS A 1 75 ? 26.067 4.200 -0.641 1.00 55.62 75 HIS A C 1
ATOM 536 O O . HIS A 1 75 ? 25.157 3.535 -0.153 1.00 55.62 75 HIS A O 1
ATOM 542 N N . PRO A 1 76 ? 27.243 3.649 -0.997 1.00 61.12 76 PRO A N 1
ATOM 543 C CA . PRO A 1 76 ? 27.554 2.246 -0.725 1.00 61.12 76 PRO A CA 1
ATOM 544 C C . PRO A 1 76 ? 27.264 1.909 0.742 1.00 61.12 76 PRO A C 1
ATOM 546 O O . PRO A 1 76 ? 27.387 2.771 1.616 1.00 61.12 76 PRO A O 1
ATOM 549 N N . PHE A 1 77 ? 26.832 0.670 0.999 1.00 67.12 77 PHE A N 1
ATOM 550 C CA . PHE A 1 77 ? 26.587 0.212 2.366 1.00 67.12 77 PHE A CA 1
ATOM 551 C C . PHE A 1 77 ? 27.825 0.527 3.216 1.00 67.12 77 PHE A C 1
ATOM 553 O O . PHE A 1 77 ? 28.929 0.224 2.756 1.00 67.12 77 PHE A O 1
ATOM 560 N N . PRO A 1 78 ? 27.670 1.156 4.395 1.00 71.00 78 PRO A N 1
ATOM 561 C CA . PRO A 1 78 ? 28.803 1.708 5.117 1.00 71.00 78 PRO A CA 1
ATOM 562 C C . PRO A 1 78 ? 29.790 0.593 5.454 1.00 71.00 78 PRO A C 1
ATOM 564 O O . PRO A 1 78 ? 29.465 -0.354 6.171 1.00 71.00 78 PRO A O 1
ATOM 567 N N . THR A 1 79 ? 30.997 0.701 4.904 1.00 79.00 79 THR A N 1
ATOM 568 C CA . THR A 1 79 ? 32.095 -0.244 5.159 1.00 79.00 79 THR A CA 1
ATOM 569 C C . THR A 1 79 ? 32.997 0.226 6.297 1.00 79.00 79 THR A C 1
ATOM 571 O O . THR A 1 79 ? 33.755 -0.558 6.867 1.00 79.00 79 THR A O 1
ATOM 574 N N . SER A 1 80 ? 32.874 1.503 6.662 1.00 81.69 80 SER A N 1
ATOM 575 C CA . SER A 1 80 ? 33.594 2.167 7.741 1.00 81.69 80 SER A CA 1
ATOM 576 C C . SER A 1 80 ? 32.624 2.917 8.664 1.00 81.69 80 SER A C 1
ATOM 578 O O . SER A 1 80 ? 31.511 3.270 8.270 1.00 81.69 80 SER A O 1
ATOM 580 N N . PHE A 1 81 ? 33.035 3.174 9.912 1.00 82.25 81 PHE A N 1
ATOM 581 C CA . PHE A 1 81 ? 32.214 3.921 10.878 1.00 82.25 81 PHE A CA 1
ATOM 582 C C . PHE A 1 81 ? 31.878 5.342 10.399 1.00 82.25 81 PHE A C 1
ATOM 584 O O . PHE A 1 81 ? 30.789 5.841 10.684 1.00 82.25 81 PHE A O 1
ATOM 591 N N . ASP A 1 82 ? 32.774 5.959 9.627 1.00 83.06 82 ASP A N 1
ATOM 592 C CA . ASP A 1 82 ? 32.610 7.320 9.111 1.00 83.06 82 ASP A CA 1
ATOM 593 C C . ASP A 1 82 ? 31.507 7.414 8.040 1.00 83.06 82 ASP A C 1
ATOM 595 O O . ASP A 1 82 ? 30.894 8.466 7.866 1.00 83.06 82 ASP A O 1
ATOM 599 N N . GLU A 1 83 ? 31.196 6.306 7.361 1.00 82.25 83 GLU A N 1
ATOM 600 C CA . GLU A 1 83 ? 30.140 6.224 6.344 1.00 82.25 83 GLU A CA 1
ATOM 601 C C . GLU A 1 83 ? 28.743 5.995 6.940 1.00 82.25 83 GLU A C 1
ATOM 603 O O . GLU A 1 83 ? 27.743 6.246 6.264 1.00 82.25 83 GLU A O 1
ATOM 608 N N . ILE A 1 84 ? 28.644 5.568 8.207 1.00 83.44 84 ILE A N 1
ATOM 609 C CA . ILE A 1 84 ? 27.360 5.233 8.845 1.00 83.44 84 ILE A CA 1
ATOM 610 C C . ILE A 1 84 ? 26.453 6.462 8.932 1.00 83.44 84 ILE A C 1
ATOM 612 O O . ILE A 1 84 ? 25.281 6.393 8.567 1.00 83.44 84 ILE A O 1
ATOM 616 N N . ILE A 1 85 ? 26.977 7.597 9.404 1.00 84.56 85 ILE A N 1
ATOM 617 C CA . ILE A 1 85 ? 26.173 8.816 9.568 1.00 84.56 85 ILE A CA 1
ATOM 618 C C . ILE A 1 85 ? 25.691 9.348 8.205 1.00 84.56 85 ILE A C 1
ATOM 620 O O . ILE A 1 85 ? 24.485 9.548 8.063 1.00 84.56 85 ILE A O 1
ATOM 624 N N . PRO A 1 86 ? 26.556 9.530 7.183 1.00 82.62 86 PRO A N 1
ATOM 625 C CA . PRO A 1 86 ? 26.118 9.902 5.837 1.00 82.62 86 PRO A CA 1
ATOM 626 C C . PRO A 1 86 ? 25.068 8.954 5.251 1.00 82.62 86 PRO A C 1
ATOM 628 O O . PRO A 1 86 ? 24.079 9.416 4.683 1.00 82.62 86 PRO A O 1
ATOM 631 N N . PHE A 1 87 ? 25.240 7.643 5.436 1.00 82.25 87 PHE A N 1
ATOM 632 C CA . PHE A 1 87 ? 24.287 6.638 4.977 1.00 82.25 87 PHE A CA 1
ATOM 633 C C . PHE A 1 87 ? 22.912 6.797 5.641 1.00 82.25 87 PHE A C 1
ATOM 635 O O . PHE A 1 87 ? 21.894 6.854 4.951 1.00 82.25 87 PHE A O 1
ATOM 642 N N . LEU A 1 88 ? 22.870 6.924 6.971 1.00 84.12 88 LEU A N 1
ATOM 643 C CA . LEU A 1 88 ? 21.621 7.134 7.708 1.00 84.12 88 LEU A CA 1
ATOM 644 C C . LEU A 1 88 ? 20.960 8.463 7.327 1.00 84.12 88 LEU A C 1
ATOM 646 O O . LEU A 1 88 ? 19.742 8.514 7.168 1.00 84.12 88 LEU A O 1
ATOM 650 N N . CYS A 1 89 ? 21.745 9.521 7.123 1.00 84.19 89 CYS A N 1
ATOM 651 C CA . CYS A 1 89 ? 21.230 10.797 6.638 1.00 84.19 89 CYS A CA 1
ATOM 652 C C . CYS A 1 89 ? 20.589 10.658 5.253 1.00 84.19 89 CYS A C 1
ATOM 654 O O . CYS A 1 89 ? 19.483 11.146 5.053 1.00 84.19 89 CYS A O 1
ATOM 656 N N . ALA A 1 90 ? 21.228 9.953 4.317 1.00 80.00 90 ALA A N 1
ATOM 657 C CA . ALA A 1 90 ? 20.659 9.715 2.992 1.00 80.00 90 ALA A CA 1
ATOM 658 C C . ALA A 1 90 ? 19.384 8.857 3.040 1.00 80.00 90 ALA A C 1
ATOM 660 O O . ALA A 1 90 ? 18.475 9.064 2.239 1.00 80.00 90 ALA A O 1
ATOM 661 N N . LEU A 1 91 ? 19.303 7.920 3.989 1.00 84.44 91 LEU A N 1
ATOM 662 C CA . LEU A 1 91 ? 18.161 7.026 4.151 1.00 84.44 91 LEU A CA 1
ATOM 663 C C . LEU A 1 91 ? 16.947 7.724 4.788 1.00 84.44 91 LEU A C 1
ATOM 665 O O . LEU A 1 91 ? 15.828 7.568 4.303 1.00 84.44 91 LEU A O 1
ATOM 669 N N . PHE A 1 92 ? 17.156 8.495 5.858 1.00 85.81 92 PHE A N 1
ATOM 670 C CA . PHE A 1 92 ? 16.077 9.130 6.627 1.00 85.81 92 PHE A CA 1
ATOM 671 C C . PHE A 1 92 ? 15.785 10.578 6.214 1.00 85.81 92 PHE A C 1
ATOM 673 O O . PHE A 1 92 ? 14.701 11.082 6.499 1.00 85.81 92 PHE A O 1
ATOM 680 N N . PHE A 1 93 ? 16.703 11.242 5.508 1.00 87.00 93 PHE A N 1
ATOM 681 C CA . PHE A 1 93 ? 16.545 12.615 5.020 1.00 87.00 93 PHE A CA 1
ATOM 682 C C . PHE A 1 93 ? 16.881 12.718 3.521 1.00 87.00 93 PHE A C 1
ATOM 684 O O . PHE A 1 93 ? 17.841 13.394 3.140 1.00 87.00 93 PHE A O 1
ATOM 691 N N . PRO A 1 94 ? 16.084 12.087 2.637 1.00 84.69 94 PRO A N 1
ATOM 692 C CA . PRO A 1 94 ? 16.359 12.003 1.202 1.00 84.69 94 PRO A CA 1
ATOM 693 C C . PRO A 1 94 ? 16.011 13.302 0.449 1.00 84.69 94 PRO A C 1
ATOM 695 O O . PRO A 1 94 ? 15.182 13.315 -0.461 1.00 84.69 94 PRO A O 1
ATOM 698 N N . VAL A 1 95 ? 16.627 14.426 0.827 1.00 85.81 95 VAL A N 1
ATOM 699 C CA . VAL A 1 95 ? 16.292 15.769 0.310 1.00 85.81 95 VAL A CA 1
ATOM 700 C C . VAL A 1 95 ? 16.399 15.842 -1.214 1.00 85.81 95 VAL A C 1
ATOM 702 O O . VAL A 1 95 ? 15.533 16.431 -1.861 1.00 85.81 95 VAL A O 1
ATOM 705 N N . ASP A 1 96 ? 17.425 15.228 -1.798 1.00 85.50 96 ASP A N 1
ATOM 706 C CA . ASP A 1 96 ? 17.628 15.255 -3.249 1.00 85.50 96 ASP A CA 1
ATOM 707 C C . ASP A 1 96 ? 16.582 14.422 -3.995 1.00 85.50 96 ASP A C 1
ATOM 709 O O . ASP A 1 96 ? 16.096 14.849 -5.042 1.00 85.50 96 ASP A O 1
ATOM 713 N N . ILE A 1 97 ? 16.158 13.286 -3.426 1.00 86.00 97 ILE A N 1
ATOM 714 C CA . ILE A 1 97 ? 15.066 12.481 -3.992 1.00 86.00 97 ILE A CA 1
ATOM 715 C C . ILE A 1 97 ? 13.769 13.286 -3.941 1.00 86.00 97 ILE A C 1
ATOM 717 O O . ILE A 1 97 ? 13.095 13.425 -4.958 1.00 86.00 97 ILE A O 1
ATOM 721 N N . LEU A 1 98 ? 13.447 13.890 -2.794 1.00 88.50 98 LEU A N 1
ATOM 722 C CA . LEU A 1 98 ? 12.238 14.704 -2.647 1.00 88.50 98 LEU A CA 1
ATOM 723 C C . LEU A 1 98 ? 12.207 15.896 -3.610 1.00 88.50 98 LEU A C 1
ATOM 725 O O . LEU A 1 98 ? 11.141 16.254 -4.100 1.00 88.50 98 LEU A O 1
ATOM 729 N N . ARG A 1 99 ? 13.363 16.500 -3.910 1.00 88.88 99 ARG A N 1
ATOM 730 C CA . ARG A 1 99 ? 13.476 17.569 -4.917 1.00 88.88 99 ARG A CA 1
ATOM 731 C C . ARG A 1 99 ? 13.321 17.065 -6.348 1.00 88.88 99 ARG A C 1
ATOM 733 O O . ARG A 1 99 ? 12.885 17.838 -7.194 1.00 88.88 99 ARG A O 1
ATOM 740 N N . SER A 1 100 ? 13.689 15.813 -6.616 1.00 88.69 100 SER A N 1
ATOM 741 C CA . SER A 1 100 ? 13.529 15.197 -7.937 1.00 88.69 100 SER A CA 1
ATOM 742 C C . SER A 1 100 ? 12.090 14.779 -8.251 1.00 88.69 100 SER A C 1
ATOM 744 O O . SER A 1 100 ? 11.776 14.573 -9.418 1.00 88.69 100 SER A O 1
ATOM 746 N N . LEU A 1 101 ? 11.211 14.692 -7.244 1.00 90.44 101 LEU A N 1
ATOM 747 C CA . LEU A 1 101 ? 9.811 14.322 -7.446 1.00 90.44 101 LEU A CA 1
ATOM 748 C C . LEU A 1 101 ? 9.045 15.396 -8.224 1.00 90.44 101 LEU A C 1
ATOM 750 O O . LEU A 1 101 ? 8.911 16.546 -7.796 1.00 90.44 101 LEU A O 1
ATOM 754 N N . GLU A 1 102 ? 8.442 14.988 -9.335 1.00 93.56 102 GLU A N 1
ATOM 755 C CA . GLU A 1 102 ? 7.520 15.832 -10.084 1.00 93.56 102 GLU A CA 1
ATOM 756 C C . GLU A 1 102 ? 6.122 15.804 -9.453 1.00 93.56 102 GLU A C 1
ATOM 758 O O . GLU A 1 102 ? 5.353 14.857 -9.626 1.00 93.56 102 GLU A O 1
ATOM 763 N N . TRP A 1 103 ? 5.741 16.878 -8.758 1.00 91.38 103 TRP A N 1
ATOM 764 C CA . TRP A 1 103 ? 4.441 16.972 -8.075 1.00 91.38 103 TRP A CA 1
ATOM 765 C C . TRP A 1 103 ? 3.222 16.802 -8.997 1.00 91.38 103 TRP A C 1
ATOM 767 O O . TRP A 1 103 ? 2.177 16.323 -8.556 1.00 91.38 103 TRP A O 1
ATOM 777 N N . SER A 1 104 ? 3.341 17.148 -10.282 1.00 94.31 104 SER A N 1
ATOM 778 C CA . SER A 1 104 ? 2.303 16.886 -11.289 1.00 94.31 104 SER A CA 1
ATOM 779 C C . SER A 1 104 ? 2.111 15.385 -11.533 1.00 94.31 104 SER A C 1
ATOM 781 O O . SER A 1 104 ? 0.980 14.911 -11.651 1.00 94.31 104 SER A O 1
ATOM 783 N N . THR A 1 105 ? 3.204 14.622 -11.569 1.00 94.75 105 THR A N 1
ATOM 784 C CA . THR A 1 105 ? 3.199 13.163 -11.704 1.00 94.75 105 THR A CA 1
ATOM 785 C C . THR A 1 105 ? 2.692 12.504 -10.426 1.00 94.75 105 THR A C 1
ATOM 787 O O . THR A 1 105 ? 1.782 11.684 -10.515 1.00 94.75 105 THR A O 1
ATOM 790 N N . VAL A 1 106 ? 3.135 12.958 -9.248 1.00 95.88 106 VAL A N 1
ATOM 791 C CA . VAL A 1 106 ? 2.589 12.516 -7.947 1.00 95.88 106 VAL A CA 1
ATOM 792 C C . VAL A 1 106 ? 1.070 12.716 -7.890 1.00 95.88 106 VAL A C 1
ATOM 794 O O . VAL A 1 106 ? 0.343 11.814 -7.479 1.00 95.88 106 VAL A O 1
ATOM 797 N N . GLY A 1 107 ? 0.561 13.858 -8.366 1.00 96.38 107 GLY A N 1
ATOM 798 C CA . GLY A 1 107 ? -0.879 14.120 -8.446 1.00 96.38 107 GLY A CA 1
ATOM 799 C C . GLY A 1 107 ? -1.629 13.136 -9.353 1.00 96.38 107 GLY A C 1
ATOM 800 O O . GLY A 1 107 ? -2.691 12.641 -8.976 1.00 96.38 107 GLY A O 1
ATOM 801 N N . ARG A 1 108 ? -1.069 12.790 -10.521 1.00 95.75 108 ARG A N 1
ATOM 802 C CA . ARG A 1 108 ? -1.644 11.764 -11.415 1.00 95.75 108 ARG A CA 1
ATOM 803 C C . ARG A 1 108 ? -1.635 10.380 -10.769 1.00 95.75 108 ARG A C 1
ATOM 805 O O . ARG A 1 108 ? -2.645 9.682 -10.834 1.00 95.75 108 ARG A O 1
ATOM 812 N N . CYS A 1 109 ? -0.540 10.009 -10.107 1.00 96.69 109 CYS A N 1
ATOM 813 C CA . CYS A 1 109 ? -0.445 8.750 -9.374 1.00 96.69 109 CYS A CA 1
ATOM 814 C C . CYS A 1 109 ? -1.456 8.692 -8.223 1.00 96.69 109 CYS A C 1
ATOM 816 O O . CYS A 1 109 ? -2.104 7.666 -8.040 1.00 96.69 109 CYS A O 1
ATOM 818 N N . ALA A 1 110 ? -1.671 9.798 -7.503 1.00 97.38 110 ALA A N 1
ATOM 819 C CA . ALA A 1 110 ? -2.683 9.877 -6.452 1.00 97.38 110 ALA A CA 1
ATOM 820 C C . ALA A 1 110 ? -4.098 9.629 -6.998 1.00 97.38 110 ALA A C 1
ATOM 822 O O . ALA A 1 110 ? -4.855 8.858 -6.413 1.00 97.38 110 ALA A O 1
ATOM 823 N N . VAL A 1 111 ? -4.445 10.213 -8.151 1.00 96.94 111 VAL A N 1
ATOM 824 C CA . VAL A 1 111 ? -5.725 9.931 -8.828 1.00 96.94 111 VAL A CA 1
ATOM 825 C C . VAL A 1 111 ? -5.825 8.456 -9.226 1.00 96.94 111 VAL A C 1
ATOM 827 O O . VAL A 1 111 ? -6.873 7.846 -9.023 1.00 96.94 111 VAL A O 1
ATOM 830 N N . GLY A 1 112 ? -4.740 7.866 -9.735 1.00 95.62 112 GLY A N 1
ATOM 831 C CA . GLY A 1 112 ? -4.670 6.438 -10.052 1.00 95.62 112 GLY A CA 1
ATOM 832 C C . GLY A 1 112 ? -4.908 5.544 -8.831 1.00 95.62 112 GLY A C 1
ATOM 833 O O . GLY A 1 112 ? -5.728 4.633 -8.898 1.00 95.62 112 GLY A O 1
ATOM 834 N N . LEU A 1 113 ? -4.266 5.843 -7.699 1.00 97.25 113 LEU A N 1
ATOM 835 C CA . LEU A 1 113 ? -4.437 5.118 -6.434 1.00 97.25 113 LEU A CA 1
ATOM 836 C C . LEU A 1 113 ? -5.852 5.267 -5.860 1.00 97.25 113 LEU A C 1
ATOM 838 O O . LEU A 1 113 ? -6.418 4.296 -5.362 1.00 97.25 113 LEU A O 1
ATOM 842 N N . ILE A 1 114 ? -6.459 6.452 -5.968 1.00 97.62 114 ILE A N 1
ATOM 843 C CA . ILE A 1 114 ? -7.869 6.652 -5.601 1.00 97.62 114 ILE A CA 1
ATOM 844 C C . ILE A 1 114 ? -8.771 5.816 -6.516 1.00 97.62 114 ILE A C 1
ATOM 846 O O . ILE A 1 114 ? -9.678 5.143 -6.032 1.00 97.62 114 ILE A O 1
ATOM 850 N N . GLY A 1 115 ? -8.508 5.809 -7.826 1.00 96.44 115 GLY A N 1
ATOM 851 C CA . GLY A 1 115 ? -9.223 4.967 -8.786 1.00 96.44 115 GLY A CA 1
ATOM 852 C C . GLY A 1 115 ? -9.098 3.477 -8.463 1.00 96.44 115 GLY A C 1
ATOM 853 O O . GLY A 1 115 ? -10.100 2.766 -8.479 1.00 96.44 115 GLY A O 1
ATOM 854 N N . TRP A 1 116 ? -7.900 3.022 -8.091 1.00 96.06 116 TRP A N 1
ATOM 855 C CA . TRP A 1 116 ? -7.626 1.662 -7.624 1.00 96.06 116 TRP A CA 1
ATOM 856 C C . TRP A 1 116 ? -8.427 1.311 -6.366 1.00 96.06 116 TRP A C 1
ATOM 858 O O . TRP A 1 116 ? -9.131 0.302 -6.338 1.00 96.06 116 TRP A O 1
ATOM 868 N N . PHE A 1 117 ? -8.397 2.180 -5.354 1.00 96.94 117 PHE A N 1
ATOM 869 C CA . PHE A 1 117 ? -9.161 2.007 -4.120 1.00 96.94 117 PHE A CA 1
ATOM 870 C C . PHE A 1 117 ? -10.669 1.914 -4.400 1.00 96.94 117 PHE A C 1
ATOM 872 O O . PHE A 1 117 ? -11.351 1.020 -3.897 1.00 96.94 117 PHE A O 1
ATOM 879 N N . VAL A 1 118 ? -11.197 2.808 -5.244 1.00 96.69 118 VAL A N 1
ATOM 880 C CA . VAL A 1 118 ? -12.618 2.836 -5.621 1.00 96.69 118 VAL A CA 1
ATOM 881 C C . VAL A 1 118 ? -13.009 1.605 -6.438 1.00 96.69 118 VAL A C 1
ATOM 883 O O . VAL A 1 118 ? -14.076 1.044 -6.192 1.00 96.69 118 VAL A O 1
ATOM 886 N N . LEU A 1 119 ? -12.160 1.149 -7.365 1.00 96.06 119 LEU A N 1
ATOM 887 C CA . LEU A 1 119 ? -12.383 -0.079 -8.130 1.00 96.06 119 LEU A CA 1
ATOM 888 C C . LEU A 1 119 ? -12.504 -1.286 -7.197 1.00 96.06 119 LEU A C 1
ATOM 890 O O . LEU A 1 119 ? -13.470 -2.039 -7.289 1.00 96.06 119 LEU A O 1
ATOM 894 N N . LEU A 1 120 ? -11.560 -1.455 -6.272 1.00 96.81 120 LEU A N 1
ATOM 895 C CA . LEU A 1 120 ? -11.581 -2.568 -5.324 1.00 96.81 120 LEU A CA 1
ATOM 896 C C . LEU A 1 120 ? -12.783 -2.500 -4.379 1.00 96.81 120 LEU A C 1
ATOM 898 O O . LEU A 1 120 ? -13.399 -3.526 -4.097 1.00 96.81 120 LEU A O 1
ATOM 902 N N . MET A 1 121 ? -13.160 -1.300 -3.933 1.00 95.94 121 MET A N 1
ATOM 903 C CA . MET A 1 121 ? -14.377 -1.092 -3.148 1.00 95.94 121 MET A CA 1
ATOM 904 C C . MET A 1 121 ? -15.630 -1.462 -3.957 1.00 95.94 121 MET A C 1
ATOM 906 O O . MET A 1 121 ? -16.549 -2.090 -3.434 1.00 95.94 121 MET A O 1
ATOM 910 N N . PHE A 1 122 ? -15.678 -1.107 -5.243 1.00 96.06 122 PHE A N 1
ATOM 911 C CA . PHE A 1 122 ? -16.779 -1.476 -6.131 1.00 96.06 122 PHE A CA 1
ATOM 912 C C . PHE A 1 122 ? -16.876 -2.996 -6.320 1.00 96.06 122 PHE A C 1
ATOM 914 O O . PHE A 1 122 ? -17.973 -3.554 -6.236 1.00 96.06 122 PHE A O 1
ATOM 921 N N . LEU A 1 123 ? -15.747 -3.678 -6.525 1.00 96.12 123 LEU A N 1
ATOM 922 C CA . LEU A 1 123 ? -15.703 -5.137 -6.637 1.00 96.12 123 LEU A CA 1
ATOM 923 C C . LEU A 1 123 ? -16.155 -5.811 -5.342 1.00 96.12 123 LEU A C 1
ATOM 925 O O . LEU A 1 123 ? -17.009 -6.693 -5.377 1.00 96.12 123 LEU A O 1
ATOM 929 N N . GLU A 1 124 ? -15.671 -5.346 -4.193 1.00 94.94 124 GLU A N 1
ATOM 930 C CA . GLU A 1 124 ? -16.083 -5.876 -2.895 1.00 94.94 124 GLU A CA 1
ATOM 931 C C . GLU A 1 124 ? -17.603 -5.720 -2.675 1.00 94.94 124 GLU A C 1
ATOM 933 O O . GLU A 1 124 ? -18.258 -6.619 -2.143 1.00 94.94 124 GLU A O 1
ATOM 938 N N . ARG A 1 125 ? -18.206 -4.638 -3.179 1.00 94.00 125 ARG A N 1
ATOM 939 C CA . ARG A 1 125 ? -19.651 -4.396 -3.083 1.00 94.00 125 ARG A CA 1
ATOM 940 C C . ARG A 1 125 ? -20.522 -5.207 -4.023 1.00 94.00 125 ARG A C 1
ATOM 942 O O . ARG A 1 125 ? -21.643 -5.553 -3.633 1.00 94.00 125 ARG A O 1
ATOM 949 N N . THR A 1 126 ? -20.054 -5.452 -5.238 1.00 94.44 126 THR A N 1
ATOM 950 C CA . THR A 1 126 ? -20.873 -6.010 -6.322 1.00 94.44 126 THR A CA 1
ATOM 951 C C . THR A 1 126 ? -20.689 -7.505 -6.509 1.00 94.44 126 THR A C 1
ATOM 953 O O . THR A 1 126 ? -21.635 -8.182 -6.909 1.00 94.44 126 THR A O 1
ATOM 956 N N . LEU A 1 127 ? -19.503 -8.033 -6.208 1.00 95.25 127 LEU A N 1
ATOM 957 C CA . LEU A 1 127 ? -19.219 -9.443 -6.416 1.00 95.25 127 LEU A CA 1
ATOM 958 C C . LEU A 1 127 ? -19.988 -10.327 -5.420 1.00 95.25 127 LEU A C 1
ATOM 960 O O . LEU A 1 127 ? -20.151 -9.946 -4.252 1.00 95.25 127 LEU A O 1
ATOM 964 N N . PRO A 1 128 ? -20.426 -11.528 -5.849 1.00 94.12 128 PRO A N 1
ATOM 965 C CA . PRO A 1 128 ? -21.006 -12.525 -4.956 1.00 94.12 128 PRO A CA 1
ATOM 966 C C . PRO A 1 128 ? -20.075 -12.817 -3.780 1.00 94.12 128 PRO A C 1
ATOM 968 O O . PRO A 1 128 ? -18.862 -12.918 -3.960 1.00 94.12 128 PRO A O 1
ATOM 971 N N . HIS A 1 129 ? -20.642 -12.953 -2.584 1.00 91.75 129 HIS A N 1
ATOM 972 C CA . HIS A 1 129 ? -19.859 -13.137 -1.367 1.00 91.75 129 HIS A CA 1
ATOM 973 C C . HIS A 1 129 ? -20.578 -14.061 -0.373 1.00 91.75 129 HIS A C 1
ATOM 975 O O . HIS A 1 129 ? -21.782 -13.900 -0.139 1.00 91.75 129 HIS A O 1
ATOM 981 N N . PRO A 1 130 ? -19.867 -14.997 0.273 1.00 92.81 130 PRO A N 1
ATOM 982 C CA . PRO A 1 130 ? -20.250 -15.472 1.596 1.00 92.81 130 PRO A CA 1
ATOM 983 C C . PRO A 1 130 ? -20.172 -14.350 2.646 1.00 92.81 130 PRO A C 1
ATOM 985 O O . PRO A 1 130 ? -19.549 -13.301 2.449 1.00 92.81 130 PRO A O 1
ATOM 988 N N . VAL A 1 131 ? -20.848 -14.561 3.775 1.00 92.00 131 VAL A N 1
ATOM 989 C CA . VAL A 1 131 ? -20.759 -13.690 4.953 1.00 92.00 131 VAL A CA 1
ATOM 990 C C . VAL A 1 131 ? -20.216 -14.514 6.110 1.00 92.00 131 VAL A C 1
ATOM 992 O O . VAL A 1 131 ? -20.814 -15.528 6.465 1.00 92.00 131 VAL A O 1
ATOM 995 N N . ALA A 1 132 ? -19.111 -14.064 6.696 1.00 91.62 132 ALA A N 1
ATOM 996 C CA . ALA A 1 132 ? -18.532 -14.644 7.902 1.00 91.62 132 ALA A CA 1
ATOM 997 C C . ALA A 1 132 ? -18.769 -13.725 9.104 1.00 91.62 132 ALA A C 1
ATOM 999 O O . ALA A 1 132 ? -18.961 -12.514 8.961 1.00 91.62 132 ALA A O 1
ATOM 1000 N N . LEU A 1 133 ? -18.778 -14.307 10.301 1.00 90.62 133 LEU A N 1
ATOM 1001 C CA . LEU A 1 133 ? -18.884 -13.558 11.548 1.00 90.62 133 LEU A CA 1
ATOM 1002 C C . LEU A 1 133 ? -17.499 -13.413 12.165 1.00 90.62 133 LEU A C 1
ATOM 1004 O O . LEU A 1 133 ? -16.798 -14.404 12.345 1.00 90.62 133 LEU A O 1
ATOM 1008 N N . GLY A 1 134 ? -17.147 -12.189 12.544 1.00 86.88 134 GLY A N 1
ATOM 1009 C CA . GLY A 1 134 ? -15.908 -11.925 13.261 1.00 86.88 134 GLY A CA 1
ATOM 1010 C C . GLY A 1 134 ? -15.900 -12.486 14.684 1.00 86.88 134 GLY A C 1
ATOM 1011 O O . GLY A 1 134 ? -16.813 -13.191 15.150 1.00 86.88 134 GLY A O 1
ATOM 1012 N N . THR A 1 135 ? -14.841 -12.131 15.400 1.00 85.00 135 THR A N 1
ATOM 1013 C CA . THR A 1 135 ? -14.694 -12.447 16.818 1.00 85.00 135 THR A CA 1
ATOM 1014 C C . THR A 1 135 ? -15.710 -11.692 17.672 1.00 85.00 135 THR A C 1
ATOM 1016 O O . THR A 1 135 ? -16.409 -10.773 17.231 1.00 85.00 135 THR A O 1
ATOM 1019 N N . VAL A 1 136 ? -15.848 -12.153 18.913 1.00 83.56 136 VAL A N 1
ATOM 1020 C CA . VAL A 1 136 ? -16.697 -11.485 19.893 1.00 83.56 136 VAL A CA 1
ATOM 1021 C C . VAL A 1 136 ? -16.019 -10.181 20.282 1.00 83.56 136 VAL A C 1
ATOM 1023 O O . VAL A 1 136 ? -14.881 -10.191 20.745 1.00 83.56 136 VAL A O 1
ATOM 1026 N N . LEU A 1 137 ? -16.725 -9.070 20.092 1.00 77.88 137 LEU A N 1
ATOM 1027 C CA . LEU A 1 137 ? -16.211 -7.763 20.473 1.00 77.88 137 LEU A CA 1
ATOM 1028 C C . LEU A 1 137 ? -15.976 -7.713 21.991 1.00 77.88 137 LEU A C 1
ATOM 1030 O O . LEU A 1 137 ? -16.769 -8.296 22.734 1.00 77.88 137 LEU A O 1
ATOM 1034 N N . PRO A 1 138 ? -14.976 -6.954 22.473 1.00 67.38 138 PRO A N 1
ATOM 1035 C CA . PRO A 1 138 ? -14.671 -6.785 23.900 1.00 67.38 138 PRO A CA 1
ATOM 1036 C C . PRO A 1 138 ? -15.722 -5.942 24.662 1.00 67.38 138 PRO A C 1
ATOM 1038 O O . PRO A 1 138 ? -15.411 -5.196 25.585 1.00 67.38 138 PRO A O 1
ATOM 1041 N N . THR A 1 139 ? -16.994 -6.056 24.278 1.00 61.12 139 THR A N 1
ATOM 1042 C CA . THR A 1 139 ? -18.150 -5.422 24.915 1.00 61.12 139 THR A CA 1
ATOM 1043 C C . THR A 1 139 ? -18.958 -6.436 25.716 1.00 61.12 139 THR A C 1
ATOM 1045 O O . THR A 1 139 ? -18.972 -7.629 25.425 1.00 61.12 139 THR A O 1
ATOM 1048 N N . THR A 1 140 ? -19.707 -5.947 26.705 1.00 54.78 140 THR A N 1
ATOM 1049 C CA . THR A 1 140 ? -20.548 -6.746 27.616 1.00 54.78 140 THR A CA 1
ATOM 1050 C C . THR A 1 140 ? -21.651 -7.558 26.911 1.00 54.78 140 THR A C 1
ATOM 1052 O O . THR A 1 140 ? -22.305 -8.383 27.541 1.00 54.78 140 THR A O 1
ATOM 1055 N N . SER A 1 141 ? -21.895 -7.332 25.616 1.00 60.97 141 SER A N 1
ATOM 1056 C CA . SER A 1 141 ? -23.066 -7.822 24.880 1.00 60.97 141 SER A CA 1
ATOM 1057 C C . SER A 1 141 ? -22.806 -8.985 23.909 1.00 60.97 141 SER A C 1
ATOM 1059 O O . SER A 1 141 ? -23.724 -9.353 23.180 1.00 60.97 141 SER A O 1
ATOM 1061 N N . ASN A 1 142 ? -21.616 -9.605 23.898 1.00 69.56 142 ASN A N 1
ATOM 1062 C CA . ASN A 1 142 ? -21.293 -10.758 23.032 1.00 69.56 142 ASN A CA 1
ATOM 1063 C C . ASN A 1 142 ? -21.628 -10.547 21.532 1.00 69.56 142 ASN A C 1
ATOM 1065 O O . ASN A 1 142 ? -22.005 -11.484 20.823 1.00 69.56 142 ASN A O 1
ATOM 1069 N N . VAL A 1 143 ? -21.517 -9.313 21.035 1.00 80.44 143 VAL A N 1
ATOM 1070 C CA . VAL A 1 143 ? -21.849 -8.973 19.643 1.00 80.44 143 VAL A CA 1
ATOM 1071 C C . VAL A 1 143 ? -20.723 -9.415 18.707 1.00 80.44 143 VAL A C 1
ATOM 1073 O O . VAL A 1 143 ? -19.544 -9.242 19.016 1.00 80.44 143 VAL A O 1
ATOM 1076 N N . ARG A 1 144 ? -21.095 -9.965 17.545 1.00 85.50 144 ARG A N 1
ATOM 1077 C CA . ARG A 1 144 ? -20.185 -10.307 16.441 1.00 85.50 144 ARG A CA 1
ATOM 1078 C C . ARG A 1 144 ? -20.547 -9.493 15.209 1.00 85.50 144 ARG A C 1
ATOM 1080 O O . ARG A 1 144 ? -21.728 -9.366 14.883 1.00 85.50 144 ARG A O 1
ATOM 1087 N N . LEU A 1 145 ? -19.540 -8.970 14.521 1.00 86.31 145 LEU A N 1
ATOM 1088 C CA . LEU A 1 145 ? -19.746 -8.186 13.307 1.00 86.31 145 LEU A CA 1
ATOM 1089 C C . LEU A 1 145 ? -19.766 -9.096 12.070 1.00 86.31 145 LEU A C 1
ATOM 1091 O O . LEU A 1 145 ? -18.931 -9.998 11.978 1.00 86.31 145 LEU A O 1
ATOM 1095 N N . PRO A 1 146 ? -20.690 -8.881 11.116 1.00 89.88 146 PRO A N 1
ATOM 1096 C CA . PRO A 1 146 ? -20.668 -9.577 9.838 1.00 89.88 146 PRO A CA 1
ATOM 1097 C C . PRO A 1 146 ? -19.639 -8.948 8.888 1.00 89.88 146 PRO A C 1
ATOM 1099 O O . PRO A 1 146 ? -19.489 -7.719 8.842 1.00 89.88 146 PRO A O 1
ATOM 1102 N N . TYR A 1 147 ? -18.980 -9.801 8.106 1.00 91.62 147 TYR A N 1
ATOM 1103 C CA . TYR A 1 147 ? -17.986 -9.448 7.094 1.00 91.62 147 TYR A CA 1
ATOM 1104 C C . TYR A 1 147 ? -18.318 -10.136 5.771 1.00 91.62 147 TYR A C 1
ATOM 1106 O O . TYR A 1 147 ? -18.627 -11.327 5.741 1.00 91.62 147 TYR A O 1
ATOM 1114 N N . ARG A 1 148 ? -18.278 -9.378 4.672 1.00 92.69 148 ARG A N 1
ATOM 1115 C CA . ARG A 1 148 ? -18.462 -9.899 3.312 1.00 92.69 148 ARG A CA 1
ATOM 1116 C C . ARG A 1 148 ? -17.105 -10.377 2.813 1.00 92.69 148 ARG A C 1
ATOM 1118 O O . ARG A 1 148 ? -16.182 -9.575 2.750 1.00 92.69 148 ARG A O 1
ATOM 1125 N N . LEU A 1 149 ? -17.001 -11.658 2.474 1.00 92.81 149 LEU A N 1
ATOM 1126 C CA . LEU A 1 149 ? -15.747 -12.252 2.019 1.00 92.81 149 LEU A CA 1
ATOM 1127 C C . LEU A 1 149 ? -15.848 -12.550 0.525 1.00 92.81 149 LEU A C 1
ATOM 1129 O O . LEU A 1 149 ? -16.649 -13.377 0.100 1.00 92.81 149 LEU A O 1
ATOM 1133 N N . ASN A 1 150 ? -15.089 -11.825 -0.287 1.00 95.25 1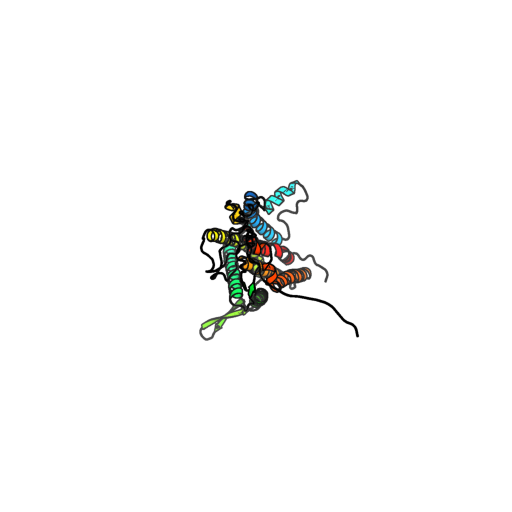50 ASN A N 1
ATOM 1134 C CA . ASN A 1 150 ? -14.992 -12.043 -1.736 1.00 95.25 150 ASN A CA 1
ATOM 1135 C C . ASN A 1 150 ? -13.617 -11.635 -2.285 1.00 95.25 150 ASN A C 1
ATOM 1137 O O . ASN A 1 150 ? -13.497 -11.307 -3.468 1.00 95.25 150 ASN A O 1
ATOM 1141 N N . GLY A 1 151 ? -12.585 -11.653 -1.436 1.00 93.12 151 GLY A N 1
ATOM 1142 C CA . GLY A 1 151 ? -11.212 -11.295 -1.781 1.00 93.12 151 GLY A CA 1
ATOM 1143 C C . GLY A 1 151 ? -10.672 -12.161 -2.914 1.00 93.12 151 GLY A C 1
ATOM 1144 O O . GLY A 1 151 ? -10.227 -11.635 -3.931 1.00 93.12 151 GLY A O 1
ATOM 1145 N N . HIS A 1 152 ? -10.841 -13.485 -2.820 1.00 94.81 152 HIS A N 1
ATOM 1146 C CA . HIS A 1 152 ? -10.381 -14.424 -3.853 1.00 94.81 152 HIS A CA 1
ATOM 1147 C C . HIS A 1 152 ? -11.020 -14.198 -5.230 1.00 94.81 152 HIS A C 1
ATOM 1149 O O . HIS A 1 152 ? -10.329 -14.188 -6.247 1.00 94.81 152 HIS A O 1
ATOM 1155 N N . LEU A 1 153 ? -12.334 -13.957 -5.287 1.00 96.00 153 LEU A N 1
ATOM 1156 C CA . LEU A 1 153 ? -13.001 -13.648 -6.554 1.00 96.00 153 LEU A CA 1
ATOM 1157 C C . LEU A 1 153 ? -12.559 -12.277 -7.086 1.00 96.00 153 LEU A C 1
ATOM 1159 O O . LEU A 1 153 ? -12.280 -12.140 -8.277 1.00 96.00 153 LEU A O 1
ATOM 1163 N N . SER A 1 154 ? -12.451 -11.278 -6.205 1.00 95.88 154 SER A N 1
ATOM 1164 C CA . SER A 1 154 ? -11.954 -9.944 -6.553 1.00 95.88 154 SER A CA 1
ATOM 1165 C C . SER A 1 154 ? -10.538 -10.001 -7.128 1.00 95.88 154 SER A C 1
ATOM 1167 O O . SER A 1 154 ? -10.260 -9.303 -8.098 1.00 95.88 154 SER A O 1
ATOM 1169 N N . PHE A 1 155 ? -9.668 -10.852 -6.582 1.00 95.38 155 PHE A N 1
ATOM 1170 C CA . PHE A 1 155 ? -8.304 -11.072 -7.060 1.00 95.38 155 PHE A CA 1
ATOM 1171 C C . PHE A 1 155 ? -8.278 -11.515 -8.529 1.00 95.38 155 PHE A C 1
ATOM 1173 O O . PHE A 1 155 ? -7.628 -10.881 -9.360 1.00 95.38 155 PHE A O 1
ATOM 1180 N N . TRP A 1 156 ? -9.044 -12.550 -8.886 1.00 96.00 156 TRP A N 1
ATOM 1181 C CA . TRP A 1 156 ? -9.093 -13.032 -10.270 1.00 96.00 156 TRP A CA 1
ATOM 1182 C C . TRP A 1 156 ? -9.732 -12.026 -11.226 1.00 96.00 156 TRP A C 1
ATOM 1184 O O . TRP A 1 156 ? -9.265 -11.868 -12.353 1.00 96.00 156 TRP A O 1
ATOM 1194 N N . VAL A 1 157 ? -10.773 -11.318 -10.779 1.00 96.31 157 VAL A N 1
ATOM 1195 C CA . VAL A 1 157 ? -11.414 -10.267 -11.580 1.00 96.31 157 VAL A CA 1
ATOM 1196 C C . VAL A 1 157 ? -10.442 -9.121 -11.853 1.00 96.31 157 VAL A C 1
ATOM 1198 O O . VAL A 1 157 ? -10.375 -8.649 -12.982 1.00 96.31 157 VAL A O 1
ATOM 1201 N N . VAL A 1 158 ? -9.645 -8.706 -10.868 1.00 95.75 158 VAL A N 1
ATOM 1202 C CA . VAL A 1 158 ? -8.596 -7.691 -11.046 1.00 95.75 158 VAL A CA 1
ATOM 1203 C C . VAL A 1 158 ? -7.567 -8.133 -12.086 1.00 95.75 158 VAL A C 1
ATOM 1205 O O . VAL A 1 158 ? -7.279 -7.367 -13.004 1.00 95.75 158 VAL A O 1
ATOM 1208 N N . LEU A 1 159 ? -7.048 -9.362 -11.992 1.00 94.75 159 LEU A N 1
ATOM 1209 C CA . LEU A 1 159 ? -6.085 -9.879 -12.973 1.00 94.75 159 LEU A CA 1
ATOM 1210 C C . LEU A 1 159 ? -6.685 -9.935 -14.384 1.00 94.75 159 LEU A C 1
ATOM 1212 O O . LEU A 1 159 ? -6.027 -9.563 -15.354 1.00 94.75 159 LEU A O 1
ATOM 1216 N N . LEU A 1 160 ? -7.956 -10.331 -14.501 1.00 95.00 160 LEU A N 1
ATOM 1217 C CA . LEU A 1 160 ? -8.675 -10.311 -15.771 1.00 95.00 160 LEU A CA 1
ATOM 1218 C C . LEU A 1 160 ? -8.829 -8.880 -16.310 1.00 95.00 160 LEU A C 1
ATOM 1220 O O . LEU A 1 160 ? -8.577 -8.643 -17.487 1.00 95.00 160 LEU A O 1
ATOM 1224 N N . LEU A 1 161 ? -9.204 -7.912 -15.470 1.00 93.88 161 LEU A N 1
ATOM 1225 C CA . LEU A 1 161 ? -9.345 -6.507 -15.872 1.00 93.88 161 LEU A CA 1
ATOM 1226 C C . LEU A 1 161 ? -8.016 -5.893 -16.324 1.00 93.88 161 LEU A C 1
ATOM 1228 O O . LEU A 1 161 ? -8.000 -5.091 -17.253 1.00 93.88 161 LEU A O 1
ATOM 1232 N N . ILE A 1 162 ? -6.905 -6.288 -15.709 1.00 93.00 162 ILE A N 1
ATOM 1233 C CA . ILE A 1 162 ? -5.564 -5.883 -16.140 1.00 93.00 162 ILE A CA 1
ATOM 1234 C C . ILE A 1 162 ? -5.235 -6.459 -17.523 1.00 93.00 162 ILE A C 1
ATOM 1236 O O . ILE A 1 162 ? -4.645 -5.765 -18.349 1.00 93.00 162 ILE A O 1
ATOM 1240 N N . GLU A 1 163 ? -5.626 -7.704 -17.799 1.00 91.62 163 GLU A N 1
ATOM 1241 C CA . GLU A 1 163 ? -5.297 -8.378 -19.058 1.00 91.62 163 GLU A CA 1
ATOM 1242 C C . GLU A 1 163 ? -6.198 -7.965 -20.231 1.00 91.62 163 GLU A C 1
ATOM 1244 O O . GLU A 1 163 ? -5.712 -7.829 -21.354 1.00 91.62 163 GLU A O 1
ATOM 1249 N N . VAL A 1 164 ? -7.500 -7.763 -19.997 1.00 91.62 164 VAL A N 1
ATOM 1250 C CA . VAL A 1 164 ? -8.481 -7.515 -21.072 1.00 91.62 164 VAL A CA 1
ATOM 1251 C C . VAL A 1 164 ? -9.384 -6.306 -20.853 1.00 91.62 164 VAL A C 1
ATOM 1253 O O . VAL A 1 164 ? -10.213 -6.030 -21.709 1.00 91.62 164 VAL A O 1
ATOM 1256 N N . GLY A 1 165 ? -9.294 -5.613 -19.718 1.00 87.44 165 GLY A N 1
ATOM 1257 C CA . GLY A 1 165 ? -10.230 -4.553 -19.326 1.00 87.44 165 GLY A CA 1
ATOM 1258 C C . GLY A 1 165 ? -9.731 -3.127 -19.556 1.00 87.44 165 GLY A C 1
ATOM 1259 O O . GLY A 1 165 ? -10.483 -2.182 -19.318 1.00 87.44 165 GLY A O 1
ATOM 1260 N N . TRP A 1 166 ? -8.490 -2.935 -20.009 1.00 87.81 166 TRP A N 1
ATOM 1261 C CA . TRP A 1 166 ? -7.918 -1.602 -20.188 1.00 87.81 166 TRP A CA 1
ATOM 1262 C C . TRP A 1 166 ? -8.356 -0.972 -21.518 1.00 87.81 166 TRP A C 1
ATOM 1264 O O . TRP A 1 166 ? -8.241 -1.632 -22.548 1.00 87.81 166 TRP A O 1
ATOM 1274 N N . PRO A 1 167 ? -8.808 0.295 -21.564 1.00 86.56 167 PRO A N 1
ATOM 1275 C CA . PRO A 1 167 ? -9.182 0.960 -22.814 1.00 86.56 167 PRO A CA 1
ATOM 1276 C C . PRO A 1 167 ? -7.931 1.301 -23.645 1.00 86.56 167 PRO A C 1
ATOM 1278 O O . PRO A 1 167 ? -7.406 2.412 -23.591 1.00 86.56 167 PRO A O 1
ATOM 1281 N N . ALA A 1 168 ? -7.431 0.324 -24.402 1.00 82.62 168 ALA A N 1
ATOM 1282 C CA . ALA A 1 168 ? -6.163 0.410 -25.123 1.00 82.62 168 ALA A CA 1
ATOM 1283 C C . ALA A 1 168 ? -6.245 1.270 -26.394 1.00 82.62 168 ALA A C 1
ATOM 1285 O O . ALA A 1 168 ? -5.269 1.918 -26.767 1.00 82.62 168 ALA A O 1
ATOM 1286 N N . SER A 1 169 ? -7.393 1.293 -27.075 1.00 81.75 169 SER A N 1
ATOM 1287 C CA . SER A 1 169 ? -7.602 2.143 -28.255 1.00 81.75 169 SER A CA 1
ATOM 1288 C C . SER A 1 169 ? -9.062 2.567 -28.392 1.00 81.75 169 SER A C 1
ATOM 1290 O O . SER A 1 169 ? -9.931 2.046 -27.700 1.00 81.75 169 SER A O 1
ATOM 1292 N N . TRP A 1 170 ? -9.339 3.531 -29.269 1.00 85.31 170 TRP A N 1
ATOM 1293 C CA . TRP A 1 170 ? -10.692 4.018 -29.540 1.00 85.31 170 TRP A CA 1
ATOM 1294 C C . TRP A 1 170 ? -11.019 3.794 -31.010 1.00 85.31 170 TRP A C 1
ATOM 1296 O O . TRP A 1 170 ? -10.231 4.151 -31.884 1.00 85.31 170 TRP A O 1
ATOM 1306 N N . THR A 1 171 ? -12.183 3.212 -31.282 1.00 83.19 171 THR A N 1
ATOM 1307 C CA . THR A 1 171 ? -12.690 3.021 -32.646 1.00 83.19 171 THR A CA 1
ATOM 1308 C C . THR A 1 171 ? -13.896 3.915 -32.869 1.00 83.19 171 THR A C 1
ATOM 1310 O O . THR A 1 171 ? -14.761 4.030 -32.003 1.00 83.19 171 THR A O 1
ATOM 1313 N N . VAL A 1 172 ? -13.937 4.591 -34.017 1.00 83.62 172 VAL A N 1
ATOM 1314 C CA . VAL A 1 172 ? -15.069 5.436 -34.404 1.00 83.62 172 VAL A CA 1
ATOM 1315 C C . VAL A 1 172 ? -16.001 4.593 -35.264 1.00 83.62 172 VAL A C 1
ATOM 1317 O O . VAL A 1 172 ? -15.612 4.114 -36.327 1.00 83.62 172 VAL A O 1
ATOM 1320 N N . THR A 1 173 ? -17.221 4.385 -34.778 1.00 81.38 173 THR A N 1
ATOM 1321 C CA . THR A 1 173 ? -18.275 3.668 -35.508 1.00 81.38 173 THR A CA 1
ATOM 1322 C C . THR A 1 173 ? -18.737 4.511 -36.700 1.00 81.38 173 THR A C 1
ATOM 1324 O O . THR A 1 173 ? -18.585 5.733 -36.683 1.00 81.38 173 THR A O 1
ATOM 1327 N N . SER A 1 174 ? -19.348 3.892 -37.716 1.00 77.88 174 SER A N 1
ATOM 1328 C CA . SER A 1 174 ? -19.959 4.592 -38.865 1.00 77.88 174 SER A CA 1
ATOM 1329 C C . SER A 1 174 ? -20.903 5.730 -38.461 1.00 77.88 174 SER A C 1
ATOM 1331 O O . SER A 1 174 ? -21.037 6.705 -39.194 1.00 77.88 174 SER A O 1
ATOM 1333 N N . ASP A 1 175 ? -21.494 5.629 -37.270 1.00 80.81 175 ASP A N 1
ATOM 1334 C CA . ASP A 1 175 ? -22.448 6.589 -36.712 1.00 80.81 175 ASP A CA 1
ATOM 1335 C C . ASP A 1 175 ? -21.767 7.722 -35.910 1.00 80.81 175 ASP A C 1
ATOM 1337 O O . ASP A 1 175 ? -22.430 8.502 -35.232 1.00 80.81 175 ASP A O 1
ATOM 1341 N N . GLY A 1 176 ? -20.431 7.815 -35.949 1.00 82.12 176 GLY A N 1
ATOM 1342 C CA . GLY A 1 176 ? -19.637 8.842 -35.262 1.00 82.12 176 GLY A CA 1
ATOM 1343 C C . GLY A 1 176 ? -19.377 8.577 -33.774 1.00 82.12 176 GLY A C 1
ATOM 1344 O O . GLY A 1 176 ? -18.740 9.394 -33.111 1.00 82.12 176 GLY A O 1
ATOM 1345 N N . LEU A 1 177 ? -19.834 7.441 -33.235 1.00 82.88 177 LEU A N 1
ATOM 1346 C CA . LEU A 1 177 ? -19.635 7.075 -31.831 1.00 82.88 177 LEU A CA 1
ATOM 1347 C C . LEU A 1 177 ? -18.245 6.463 -31.600 1.00 82.88 177 LEU A C 1
ATOM 1349 O O . LEU A 1 177 ? -17.907 5.441 -32.203 1.00 82.88 177 LEU A O 1
ATOM 1353 N N . SER A 1 178 ? -17.465 7.059 -30.694 1.00 81.69 178 SER A N 1
ATOM 1354 C CA . SER A 1 178 ? -16.174 6.534 -30.237 1.00 81.69 178 SER A CA 1
ATOM 1355 C C . SER A 1 178 ? -16.365 5.463 -29.160 1.00 81.69 178 SER A C 1
ATOM 1357 O O . SER A 1 178 ? -16.770 5.777 -28.039 1.00 81.69 178 SER A O 1
ATOM 1359 N N . ILE A 1 179 ? -16.051 4.210 -29.483 1.00 83.88 179 ILE A N 1
ATOM 1360 C CA . ILE A 1 179 ? -16.142 3.065 -28.570 1.00 83.88 179 ILE A CA 1
ATOM 1361 C C . ILE A 1 179 ? -14.720 2.635 -28.172 1.00 83.88 179 ILE A C 1
ATOM 1363 O O . ILE A 1 179 ? -13.872 2.469 -29.059 1.00 83.88 179 ILE A O 1
ATOM 1367 N N . PRO A 1 180 ? -14.427 2.455 -26.868 1.00 86.38 180 PRO A N 1
ATOM 1368 C CA . PRO A 1 180 ? -13.131 1.962 -26.429 1.00 86.38 180 PRO A CA 1
ATOM 1369 C C . PRO A 1 180 ? -12.991 0.475 -26.767 1.00 86.38 180 PRO A C 1
ATOM 1371 O O . PRO A 1 180 ? -13.860 -0.338 -26.453 1.00 86.38 180 PRO A O 1
ATOM 1374 N N . VAL A 1 181 ? -11.873 0.113 -27.382 1.00 85.19 181 VAL A N 1
ATOM 1375 C CA . VAL A 1 181 ? -11.440 -1.272 -27.554 1.00 85.19 181 VAL A CA 1
ATOM 1376 C C . VAL A 1 181 ? -10.618 -1.647 -26.334 1.00 85.19 181 VAL A C 1
ATOM 1378 O O . VAL A 1 181 ? -9.596 -1.018 -26.039 1.00 85.19 181 VAL A O 1
ATOM 1381 N N . LEU A 1 182 ? -11.089 -2.667 -25.626 1.00 90.00 182 LEU A N 1
ATOM 1382 C CA . LEU A 1 182 ? -10.435 -3.154 -24.426 1.00 90.00 182 LEU A CA 1
ATOM 1383 C C . LEU A 1 182 ? -9.238 -4.051 -24.778 1.00 90.00 182 LEU A C 1
ATOM 1385 O O . LEU A 1 182 ? -9.253 -4.771 -25.776 1.00 90.00 182 LEU A O 1
ATOM 1389 N N . GLY A 1 183 ? -8.197 -3.989 -23.959 1.00 87.94 183 GLY A N 1
ATOM 1390 C CA . GLY A 1 183 ? -6.956 -4.733 -24.112 1.00 87.94 183 GLY A CA 1
ATOM 1391 C C . GLY A 1 183 ? -6.161 -4.774 -22.810 1.00 87.94 183 GLY A C 1
ATOM 1392 O O . GLY A 1 183 ? -6.707 -4.545 -21.728 1.00 87.94 183 GLY A O 1
ATOM 1393 N N . ARG A 1 184 ? -4.863 -5.062 -22.928 1.00 89.19 184 ARG A N 1
ATOM 1394 C CA . ARG A 1 184 ? -3.953 -5.185 -21.786 1.00 89.19 184 ARG A CA 1
ATOM 1395 C C . ARG A 1 184 ? -3.548 -3.819 -21.241 1.00 89.19 184 ARG A C 1
ATOM 1397 O O . ARG A 1 184 ? -3.213 -2.912 -22.004 1.00 89.19 184 ARG A O 1
ATOM 1404 N N . ALA A 1 185 ? -3.533 -3.694 -19.918 1.00 89.75 185 ALA A N 1
ATOM 1405 C CA . ALA A 1 185 ? -3.043 -2.511 -19.229 1.00 89.75 185 ALA A CA 1
ATOM 1406 C C . ALA A 1 185 ? -1.525 -2.328 -19.441 1.00 89.75 185 ALA A C 1
ATOM 1408 O O . ALA A 1 185 ? -0.773 -3.304 -19.348 1.00 89.75 185 ALA A O 1
ATOM 1409 N N . PRO A 1 186 ? -1.041 -1.094 -19.680 1.00 90.06 186 PRO A N 1
ATOM 1410 C CA . PRO A 1 186 ? 0.383 -0.797 -19.820 1.00 90.06 186 PRO A CA 1
ATOM 1411 C C . PRO A 1 186 ? 1.067 -0.781 -18.444 1.00 90.06 186 PRO A C 1
ATOM 1413 O O . PRO A 1 186 ? 1.457 0.266 -17.930 1.00 90.06 186 PRO A O 1
ATOM 1416 N N . LEU A 1 187 ? 1.189 -1.954 -17.817 1.00 91.38 187 LEU A N 1
ATOM 1417 C CA . LEU A 1 187 ? 1.752 -2.081 -16.471 1.00 91.38 187 LEU A CA 1
ATOM 1418 C C . LEU A 1 187 ? 3.203 -1.604 -16.393 1.00 91.38 187 LEU A C 1
ATOM 1420 O O . LEU A 1 187 ? 3.613 -1.070 -15.369 1.00 91.38 187 LEU A O 1
ATOM 1424 N N . SER A 1 188 ? 3.976 -1.747 -17.470 1.00 90.31 188 SER A N 1
ATOM 1425 C CA . SER A 1 188 ? 5.374 -1.318 -17.508 1.00 90.31 188 SER A CA 1
ATOM 1426 C C . SER A 1 188 ? 5.549 0.170 -17.205 1.00 90.31 188 SER A C 1
ATOM 1428 O O . SER A 1 188 ? 6.569 0.543 -16.630 1.00 90.31 188 SER A O 1
ATOM 1430 N N . SER A 1 189 ? 4.567 1.022 -17.514 1.00 90.88 189 SER A N 1
ATOM 1431 C CA . SER A 1 189 ? 4.613 2.454 -17.191 1.00 90.88 189 SER A CA 1
ATOM 1432 C C . SER A 1 189 ? 4.600 2.738 -15.684 1.00 90.88 189 SER A C 1
ATOM 1434 O O . SER A 1 189 ? 5.104 3.775 -15.263 1.00 90.88 189 SER A O 1
ATOM 1436 N N . LEU A 1 190 ? 4.078 1.826 -14.851 1.00 92.94 190 LEU A N 1
ATOM 1437 C CA . LEU A 1 190 ? 4.104 1.980 -13.388 1.00 92.94 190 LEU A CA 1
ATOM 1438 C C 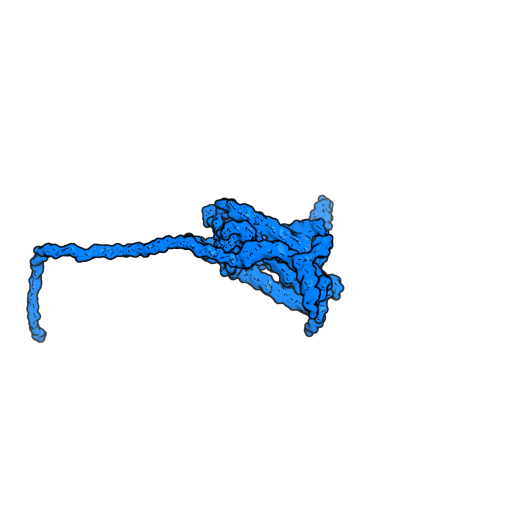. LEU A 1 190 ? 5.528 1.932 -12.822 1.00 92.94 190 LEU A C 1
ATOM 1440 O O . LEU A 1 190 ? 5.785 2.520 -11.776 1.00 92.94 190 LEU A O 1
ATOM 1444 N N . VAL A 1 191 ? 6.458 1.266 -13.515 1.00 92.69 191 VAL A N 1
ATOM 1445 C CA . VAL A 1 191 ? 7.865 1.172 -13.095 1.00 92.69 191 VAL A CA 1
ATOM 1446 C C . VAL A 1 191 ? 8.581 2.519 -13.231 1.00 92.69 191 VAL A C 1
ATOM 1448 O O . VAL A 1 191 ? 9.447 2.829 -12.410 1.00 92.69 191 VAL A O 1
ATOM 1451 N N . ASP A 1 192 ? 8.193 3.336 -14.218 1.00 91.00 192 ASP A N 1
ATOM 1452 C CA . ASP A 1 192 ? 8.784 4.662 -14.446 1.00 91.00 192 ASP A CA 1
ATOM 1453 C C . ASP A 1 192 ? 8.383 5.654 -13.352 1.00 91.00 192 ASP A C 1
ATOM 1455 O O . ASP A 1 192 ? 9.207 6.437 -12.897 1.00 91.00 192 ASP A O 1
ATOM 1459 N N . VAL A 1 193 ? 7.124 5.592 -12.907 1.00 93.25 193 VAL A N 1
ATOM 1460 C CA . VAL A 1 193 ? 6.549 6.497 -11.893 1.00 93.25 193 VAL A CA 1
ATOM 1461 C C . VAL A 1 193 ? 6.477 5.856 -10.504 1.00 93.25 193 VAL A C 1
ATOM 1463 O O . VAL A 1 193 ? 5.644 6.220 -9.670 1.00 93.25 193 VAL A O 1
ATOM 1466 N N . TYR A 1 194 ? 7.303 4.841 -10.254 1.00 93.62 194 TYR A N 1
ATOM 1467 C CA . TYR A 1 194 ? 7.210 4.001 -9.060 1.00 93.62 194 TYR A CA 1
ATOM 1468 C C . TYR A 1 194 ? 7.427 4.805 -7.766 1.00 93.62 194 TYR A C 1
ATOM 1470 O O . TYR A 1 194 ? 6.647 4.691 -6.819 1.00 93.62 194 TYR A O 1
ATOM 1478 N N . THR A 1 195 ? 8.442 5.677 -7.742 1.00 93.12 195 THR A N 1
ATOM 1479 C CA . THR A 1 195 ? 8.775 6.504 -6.565 1.00 93.12 195 THR A CA 1
ATOM 1480 C C . THR A 1 195 ? 7.700 7.567 -6.317 1.00 93.12 195 THR A C 1
ATOM 1482 O O . THR A 1 195 ? 7.299 7.803 -5.178 1.00 93.12 195 THR A O 1
ATOM 1485 N N . GLU A 1 196 ? 7.175 8.178 -7.379 1.00 95.00 196 GLU A N 1
ATOM 1486 C CA . GLU A 1 196 ? 6.078 9.146 -7.331 1.00 95.00 196 GLU A CA 1
ATOM 1487 C C . GLU A 1 196 ? 4.787 8.497 -6.831 1.00 95.00 196 GLU A C 1
ATOM 1489 O O . GLU A 1 196 ? 4.033 9.113 -6.077 1.00 95.00 196 GLU A O 1
ATOM 1494 N N . THR A 1 197 ? 4.545 7.240 -7.210 1.00 96.25 197 THR A N 1
ATOM 1495 C CA . THR A 1 197 ? 3.394 6.463 -6.739 1.00 96.25 197 THR A CA 1
ATOM 1496 C C . THR A 1 197 ? 3.535 6.121 -5.257 1.00 96.25 197 THR A C 1
ATOM 1498 O O . THR A 1 197 ? 2.572 6.295 -4.512 1.00 96.25 197 THR A O 1
ATOM 1501 N N . ALA A 1 198 ? 4.731 5.745 -4.794 1.00 96.56 198 ALA A N 1
ATOM 1502 C CA . ALA A 1 198 ? 5.003 5.536 -3.371 1.00 96.56 198 AL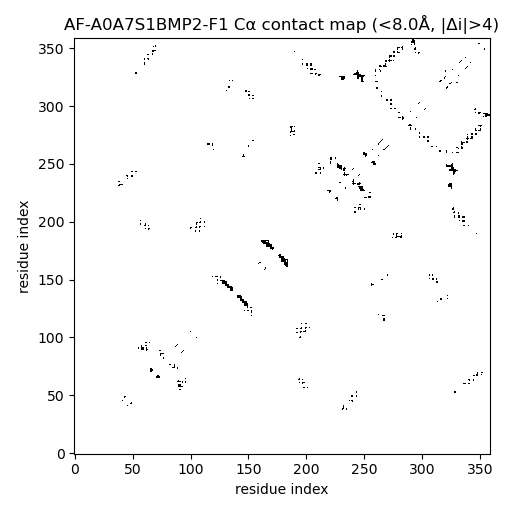A A CA 1
ATOM 1503 C C . ALA A 1 198 ? 4.799 6.826 -2.555 1.00 96.56 198 ALA A C 1
ATOM 1505 O O . ALA A 1 198 ? 4.147 6.811 -1.508 1.00 96.56 198 ALA A O 1
ATOM 1506 N N . ALA A 1 199 ? 5.285 7.967 -3.056 1.00 96.50 199 ALA A N 1
ATOM 1507 C CA . ALA A 1 199 ? 5.077 9.271 -2.427 1.00 96.50 199 ALA A CA 1
ATOM 1508 C C . ALA A 1 199 ? 3.585 9.655 -2.373 1.00 96.50 199 ALA A C 1
ATOM 1510 O O . ALA A 1 199 ? 3.101 10.130 -1.341 1.00 96.50 199 ALA A O 1
ATOM 1511 N N . ALA A 1 200 ? 2.838 9.398 -3.451 1.00 97.50 200 ALA A N 1
ATOM 1512 C CA . ALA A 1 200 ? 1.392 9.593 -3.490 1.00 97.50 200 ALA A CA 1
ATOM 1513 C C . ALA A 1 200 ? 0.665 8.697 -2.472 1.00 97.50 200 ALA A C 1
ATOM 1515 O O . ALA A 1 200 ? -0.210 9.183 -1.756 1.00 97.50 200 ALA A O 1
ATOM 1516 N N . ALA A 1 201 ? 1.048 7.423 -2.354 1.00 97.81 201 ALA A N 1
ATOM 1517 C CA . ALA A 1 201 ? 0.481 6.495 -1.378 1.00 97.81 201 ALA A CA 1
ATOM 1518 C C . ALA A 1 201 ? 0.756 6.939 0.065 1.00 97.81 201 ALA A C 1
ATOM 1520 O O . ALA A 1 201 ? -0.156 6.928 0.893 1.00 97.81 201 ALA A O 1
ATOM 1521 N N . CYS A 1 202 ? 1.971 7.415 0.357 1.00 97.62 202 CYS A N 1
ATOM 1522 C CA . CYS A 1 202 ? 2.320 7.978 1.663 1.00 97.62 202 CYS A CA 1
ATOM 1523 C C . CYS A 1 202 ? 1.425 9.176 2.019 1.00 97.62 202 CYS A C 1
ATOM 1525 O O . CYS A 1 202 ? 0.877 9.244 3.122 1.00 97.62 202 CYS A O 1
ATOM 1527 N N . LEU A 1 203 ? 1.245 10.105 1.073 1.00 97.00 203 LEU A N 1
ATOM 1528 C CA . LEU A 1 203 ? 0.399 11.284 1.259 1.00 97.00 203 LEU A CA 1
ATOM 1529 C C . LEU A 1 203 ? -1.073 10.899 1.461 1.00 97.00 203 LEU A C 1
ATOM 1531 O O . LEU A 1 203 ? -1.714 11.388 2.389 1.00 97.00 203 LEU A O 1
ATOM 1535 N N . LEU A 1 204 ? -1.608 10.012 0.619 1.00 97.62 204 LEU A N 1
ATOM 1536 C CA . LEU A 1 204 ? -2.995 9.558 0.716 1.00 97.62 204 LEU A CA 1
ATOM 1537 C C . LEU A 1 204 ? -3.262 8.813 2.026 1.00 97.62 204 LEU A C 1
ATOM 1539 O O . LEU A 1 204 ? -4.283 9.070 2.656 1.00 97.62 204 LEU A O 1
ATOM 1543 N N . SER A 1 205 ? -2.336 7.966 2.477 1.00 97.50 205 SER A N 1
ATOM 1544 C CA . SER A 1 205 ? -2.453 7.253 3.757 1.00 97.50 205 SER A CA 1
ATOM 1545 C C . SER A 1 205 ? -2.473 8.225 4.935 1.00 97.50 205 SER A C 1
ATOM 1547 O O . SER A 1 205 ? -3.293 8.090 5.844 1.00 97.50 205 SER A O 1
ATOM 1549 N N . PHE A 1 206 ? -1.633 9.266 4.902 1.00 97.62 206 PHE A N 1
ATOM 1550 C CA . PHE A 1 206 ? -1.651 10.321 5.914 1.00 97.62 206 PHE A CA 1
ATOM 1551 C C . PHE A 1 206 ? -2.990 11.070 5.930 1.00 97.62 206 PHE A C 1
ATOM 1553 O O . PHE A 1 206 ? -3.619 11.189 6.982 1.00 97.62 206 PHE A O 1
ATOM 1560 N N . LEU A 1 207 ? -3.470 11.523 4.767 1.00 97.56 207 LEU A N 1
ATOM 1561 C CA . LEU A 1 207 ? -4.756 12.219 4.646 1.00 97.56 207 LEU A CA 1
ATOM 1562 C C . LEU A 1 207 ? -5.929 11.337 5.086 1.00 97.56 207 LEU A C 1
ATOM 1564 O O . LEU A 1 207 ? -6.841 11.810 5.766 1.00 97.56 207 LEU A O 1
ATOM 1568 N N . PHE A 1 208 ? -5.895 10.052 4.741 1.00 97.00 208 PHE A N 1
ATOM 1569 C CA . PHE A 1 208 ? -6.928 9.107 5.136 1.00 97.00 208 PHE A CA 1
ATOM 1570 C C . PHE A 1 208 ? -6.916 8.863 6.649 1.00 97.00 208 PHE A C 1
ATOM 1572 O O . PHE A 1 208 ? -7.969 8.856 7.280 1.00 97.00 208 PHE A O 1
ATOM 1579 N N . SER A 1 209 ? -5.737 8.800 7.264 1.00 96.94 209 SER A N 1
ATOM 1580 C CA . SER A 1 209 ? -5.588 8.702 8.722 1.00 96.94 209 SER A CA 1
ATOM 1581 C C . SER A 1 209 ? -6.093 9.951 9.448 1.00 96.94 209 SER A C 1
ATOM 1583 O O . SER A 1 209 ? -6.746 9.843 10.484 1.00 96.94 209 SER A O 1
ATOM 1585 N N . VAL A 1 210 ? -5.875 11.146 8.881 1.00 96.50 210 VAL A N 1
ATOM 1586 C CA . VAL A 1 210 ? -6.472 12.394 9.393 1.00 96.50 210 VAL A CA 1
ATOM 1587 C C . VAL A 1 210 ? -7.995 12.320 9.327 1.00 96.50 210 VAL A C 1
ATOM 1589 O O . VAL A 1 210 ? -8.664 12.654 10.305 1.00 96.50 210 VAL A O 1
ATOM 1592 N N . TYR A 1 211 ? -8.552 11.837 8.214 1.00 95.56 211 TYR A N 1
ATOM 1593 C CA . TYR A 1 211 ? -9.990 11.606 8.093 1.00 95.56 211 TYR A CA 1
ATOM 1594 C C . TYR A 1 211 ? -10.510 10.637 9.167 1.00 95.56 211 TYR A C 1
ATOM 1596 O O . TYR A 1 211 ? -11.499 10.954 9.829 1.00 95.56 211 TYR A O 1
ATOM 1604 N N . LEU A 1 212 ? -9.841 9.500 9.386 1.00 93.81 212 LEU A N 1
ATOM 1605 C CA . LEU A 1 212 ? -10.216 8.518 10.411 1.00 93.81 212 LEU A CA 1
ATOM 1606 C C . LEU A 1 212 ? -10.168 9.126 11.817 1.00 93.81 212 LEU A C 1
ATOM 1608 O O . LEU A 1 212 ? -11.109 8.967 12.594 1.00 93.81 212 LEU A O 1
ATOM 1612 N N . TYR A 1 213 ? -9.125 9.899 12.125 1.00 93.75 213 TYR A N 1
ATOM 1613 C CA . TYR A 1 213 ? -8.988 10.570 13.414 1.00 93.75 213 TYR A CA 1
ATOM 1614 C C . TYR A 1 213 ? -10.089 11.612 13.645 1.00 93.75 213 TYR A C 1
ATOM 1616 O O . TYR A 1 213 ? -10.746 11.596 14.686 1.00 93.75 213 TYR A O 1
ATOM 1624 N N . VAL A 1 214 ? -10.364 12.478 12.665 1.00 92.44 214 VAL A N 1
ATOM 1625 C CA . VAL A 1 214 ? -11.448 13.472 12.758 1.00 92.44 214 VAL A CA 1
ATOM 1626 C C . VAL A 1 214 ? -12.806 12.784 12.877 1.00 92.44 214 VAL A C 1
ATOM 1628 O O . VAL A 1 214 ? -13.624 13.159 13.716 1.00 92.44 214 VAL A O 1
ATOM 1631 N N . ARG A 1 215 ? -13.041 11.733 12.087 1.00 89.31 215 ARG A N 1
ATOM 1632 C CA . ARG A 1 215 ? -14.267 10.938 12.156 1.00 89.31 215 ARG A CA 1
ATOM 1633 C C . ARG A 1 215 ? -14.439 10.305 13.529 1.00 89.31 215 ARG A C 1
ATOM 1635 O O . ARG A 1 215 ? -15.559 10.294 14.042 1.00 89.31 215 ARG A O 1
ATOM 1642 N N . SER A 1 216 ? -13.373 9.797 14.139 1.00 88.44 216 SER A N 1
ATOM 1643 C CA . SER A 1 216 ? -13.431 9.147 15.450 1.00 88.44 216 SER A CA 1
ATOM 1644 C C . SER A 1 216 ? -13.933 10.073 16.567 1.00 88.44 216 SER A C 1
ATOM 1646 O O . SER A 1 216 ? -14.520 9.590 17.530 1.00 88.44 216 SER A O 1
ATOM 1648 N N . ALA A 1 217 ? -13.789 11.396 16.405 1.00 85.25 217 ALA A N 1
ATOM 1649 C CA . ALA A 1 217 ? -14.295 12.393 17.349 1.00 85.25 217 ALA A CA 1
ATOM 1650 C C . ALA A 1 217 ? -15.827 12.543 17.329 1.00 85.25 217 ALA A C 1
ATOM 1652 O O . ALA A 1 217 ? -16.399 13.084 18.271 1.00 85.25 217 ALA A O 1
ATOM 1653 N N . SER A 1 218 ? -16.500 12.085 16.269 1.00 80.69 218 SER A N 1
ATOM 1654 C CA . SER A 1 218 ? -17.963 12.046 16.227 1.00 80.69 218 SER A CA 1
ATOM 1655 C C . SER A 1 218 ? -18.495 10.812 16.962 1.00 80.69 218 SER A C 1
ATOM 1657 O O . SER A 1 218 ? -18.060 9.694 16.687 1.00 80.69 218 SER A O 1
ATOM 1659 N N . ASP A 1 219 ? -19.479 10.990 17.844 1.00 70.06 219 ASP A N 1
ATOM 1660 C CA . ASP A 1 219 ? -20.158 9.884 18.547 1.00 70.06 219 ASP A CA 1
ATOM 1661 C C . ASP A 1 219 ? -21.319 9.283 17.726 1.00 70.06 219 ASP A C 1
ATOM 1663 O O . ASP A 1 219 ? -22.179 8.575 18.251 1.00 70.06 219 ASP A O 1
ATOM 1667 N N . VAL A 1 220 ? -21.374 9.576 16.422 1.00 73.06 220 VAL A N 1
ATOM 1668 C CA . VAL A 1 220 ? -22.397 9.032 15.524 1.00 73.06 220 VAL A CA 1
ATOM 1669 C C . VAL A 1 220 ? -22.126 7.535 15.327 1.00 73.06 220 VAL A C 1
ATOM 1671 O O . VAL A 1 220 ? -21.035 7.187 14.868 1.00 73.06 220 VAL A O 1
ATOM 1674 N N . PRO A 1 221 ? -23.078 6.644 15.666 1.00 69.94 221 PRO A N 1
ATOM 1675 C CA . PRO A 1 221 ? -22.911 5.213 15.455 1.00 69.94 221 PRO A CA 1
ATOM 1676 C C . PRO A 1 221 ? -22.943 4.879 13.960 1.00 69.94 221 PRO A C 1
ATOM 1678 O O . PRO A 1 221 ? -23.732 5.445 13.203 1.00 69.94 221 PRO A O 1
ATOM 1681 N N . ASP A 1 222 ? -22.121 3.914 13.546 1.00 71.62 222 ASP A N 1
ATOM 1682 C CA . ASP A 1 222 ? -22.009 3.507 12.140 1.00 71.62 222 ASP A CA 1
ATOM 1683 C C . ASP A 1 222 ? -23.260 2.773 11.626 1.00 71.62 222 ASP A C 1
ATOM 1685 O O . ASP A 1 222 ? -23.523 2.754 10.422 1.00 71.62 222 ASP A O 1
ATOM 1689 N N . ALA A 1 223 ? -24.047 2.175 12.527 1.00 67.19 223 ALA A N 1
ATOM 1690 C CA . ALA A 1 223 ? -25.335 1.554 12.227 1.00 67.19 223 ALA A CA 1
ATOM 1691 C C . ALA A 1 223 ? -26.245 1.533 13.474 1.00 67.19 223 ALA A C 1
ATOM 1693 O O . ALA A 1 223 ? -25.724 1.555 14.591 1.00 67.19 223 ALA A O 1
ATOM 1694 N N . PRO A 1 224 ? -27.581 1.378 13.327 1.00 60.31 224 PRO A N 1
ATOM 1695 C CA . PRO A 1 224 ? -28.535 1.359 14.448 1.00 60.31 224 PRO A CA 1
ATOM 1696 C C . PRO A 1 224 ? -28.231 0.324 15.547 1.00 60.31 224 PRO A C 1
ATOM 1698 O O . PRO A 1 224 ? -28.682 0.494 16.672 1.00 60.31 224 PRO A O 1
ATOM 1701 N N . ASN A 1 225 ? -27.452 -0.720 15.229 1.00 62.69 225 ASN A N 1
ATOM 1702 C CA . ASN A 1 225 ? -27.064 -1.806 16.138 1.00 62.69 225 ASN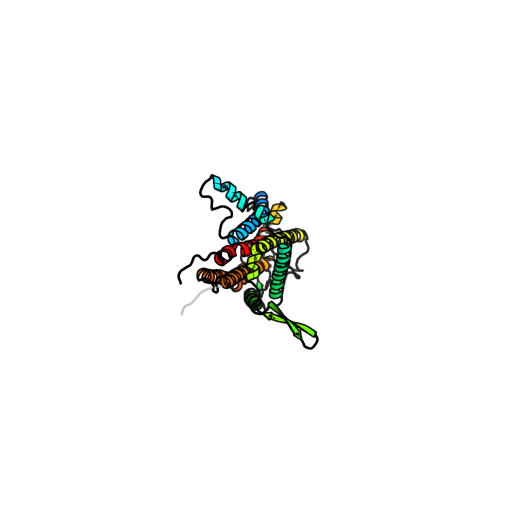 A CA 1
ATOM 1703 C C . ASN A 1 225 ? -25.543 -2.069 16.167 1.00 62.69 225 ASN A C 1
ATOM 1705 O O . ASN A 1 225 ? -25.114 -3.113 16.653 1.00 62.69 225 ASN A O 1
ATOM 1709 N N . CYS A 1 226 ? -24.724 -1.162 15.623 1.00 63.53 226 CYS A N 1
ATOM 1710 C CA . CYS A 1 226 ? -23.266 -1.293 15.624 1.00 63.53 226 CYS A CA 1
ATOM 1711 C C . CYS A 1 226 ? -22.675 -0.156 16.465 1.00 63.53 226 CYS A C 1
ATOM 1713 O O . CYS A 1 226 ? -22.535 0.961 15.956 1.00 63.53 226 CYS A O 1
ATOM 1715 N N . PRO A 1 227 ? -22.382 -0.391 17.758 1.00 65.94 227 PRO A N 1
ATOM 1716 C CA . PRO A 1 227 ? -21.761 0.629 18.585 1.00 65.94 227 PRO A CA 1
ATOM 1717 C C . PRO A 1 227 ? -20.379 0.955 18.022 1.00 65.94 227 PRO A C 1
ATOM 1719 O O . PRO A 1 227 ? -19.609 0.060 17.672 1.00 65.94 227 PRO A O 1
ATOM 1722 N N . LYS A 1 228 ? -20.066 2.246 17.946 1.00 75.44 228 LYS A N 1
ATOM 1723 C CA . LYS A 1 228 ? -18.734 2.711 17.582 1.00 75.44 228 LYS A CA 1
ATOM 1724 C C . LYS A 1 228 ? -17.786 2.401 18.734 1.00 75.44 228 LYS A C 1
ATOM 1726 O O . LYS A 1 228 ? -17.872 3.019 19.794 1.00 75.44 228 LYS A O 1
ATOM 1731 N N . LEU A 1 229 ? -16.936 1.398 18.550 1.00 82.62 229 LEU A N 1
ATOM 1732 C CA . LEU A 1 229 ? -16.004 0.971 19.585 1.00 82.62 229 LEU A CA 1
ATOM 1733 C C . LEU A 1 229 ? -14.702 1.740 19.487 1.00 82.62 229 LEU A C 1
ATOM 1735 O O . LEU A 1 229 ? -14.153 1.928 18.400 1.00 82.62 229 LEU A O 1
ATOM 1739 N N . ARG A 1 230 ? -14.205 2.151 20.651 1.00 85.00 230 ARG A N 1
ATOM 1740 C CA . ARG A 1 230 ? -12.868 2.711 20.777 1.00 85.00 230 ARG A CA 1
ATOM 1741 C C . ARG A 1 230 ? -11.874 1.593 21.045 1.00 85.00 230 ARG A C 1
ATOM 1743 O O . ARG A 1 230 ? -12.158 0.699 21.843 1.00 85.00 230 ARG A O 1
ATOM 1750 N N . ALA A 1 231 ? -10.741 1.638 20.359 1.00 84.69 231 ALA A N 1
ATOM 1751 C CA . ALA A 1 231 ? -9.640 0.731 20.629 1.00 84.69 231 ALA A CA 1
ATOM 1752 C C . ALA A 1 231 ? -8.981 1.127 21.953 1.00 84.69 231 ALA A C 1
ATOM 1754 O O . ALA A 1 231 ? -8.736 2.309 22.199 1.00 84.69 231 ALA A O 1
ATOM 1755 N N . ALA A 1 232 ? -8.677 0.148 22.804 1.00 82.94 232 ALA A N 1
ATOM 1756 C CA . ALA A 1 232 ? -8.092 0.420 24.116 1.00 82.94 232 ALA A CA 1
ATOM 1757 C C . ALA A 1 232 ? -6.706 1.084 24.004 1.00 82.94 232 ALA A C 1
ATOM 1759 O O . ALA A 1 232 ? -6.386 1.966 24.797 1.00 82.94 232 ALA A O 1
ATOM 1760 N N . GLY A 1 233 ? -5.918 0.718 22.985 1.00 81.44 233 GLY A N 1
ATOM 1761 C CA . GLY A 1 233 ? -4.624 1.340 22.691 1.00 81.44 233 GLY A CA 1
ATOM 1762 C C . GLY A 1 233 ? -4.709 2.753 22.096 1.00 81.44 233 GLY A C 1
ATOM 1763 O O . GLY A 1 233 ? -3.705 3.453 22.075 1.00 81.44 233 GLY A O 1
ATOM 1764 N N . GLY A 1 234 ? -5.882 3.194 21.632 1.00 82.19 234 GLY A N 1
ATOM 1765 C CA . GLY A 1 234 ? -6.084 4.495 20.983 1.00 82.19 234 GLY A CA 1
ATOM 1766 C C . GLY A 1 234 ? -6.907 5.500 21.790 1.00 82.19 234 GLY A C 1
ATOM 1767 O O . GLY A 1 234 ? -7.350 6.499 21.230 1.00 82.19 234 GLY A O 1
ATOM 1768 N N . ASP A 1 235 ? -7.172 5.237 23.072 1.00 86.94 235 ASP A N 1
ATOM 1769 C CA . ASP A 1 235 ? -7.913 6.142 23.968 1.00 86.94 235 ASP A CA 1
ATOM 1770 C C . ASP A 1 235 ? -7.030 6.574 25.154 1.00 86.94 235 ASP A C 1
ATOM 1772 O O . ASP A 1 235 ? -7.409 6.472 26.320 1.00 86.94 235 ASP A O 1
ATOM 1776 N N . THR A 1 236 ? -5.804 7.022 24.852 1.00 86.75 236 THR A N 1
ATOM 1777 C CA . THR A 1 236 ? -4.783 7.381 25.858 1.00 86.75 236 THR A CA 1
ATOM 1778 C C . THR A 1 236 ? -4.860 8.840 26.308 1.00 86.75 236 THR A C 1
ATOM 1780 O O . THR A 1 236 ? -4.292 9.209 27.339 1.00 86.75 236 THR A O 1
ATOM 1783 N N . GLY A 1 237 ? -5.547 9.692 25.537 1.00 85.25 237 GLY A N 1
ATOM 1784 C CA . GLY A 1 237 ? -5.631 11.135 25.767 1.00 85.25 237 GLY A CA 1
ATOM 1785 C C . GLY A 1 237 ? -4.460 11.924 25.172 1.00 85.25 237 GLY A C 1
ATOM 1786 O O . GLY A 1 237 ? -4.454 13.152 25.260 1.00 85.25 237 GLY A O 1
ATOM 1787 N N . SER A 1 238 ? -3.484 11.253 24.548 1.00 91.00 238 SER A N 1
ATOM 1788 C CA . SER A 1 238 ? -2.398 11.882 23.794 1.00 91.00 238 SER A CA 1
ATOM 1789 C C . SER A 1 238 ? -2.768 11.947 22.307 1.00 91.00 238 SER A C 1
ATOM 1791 O O . SER A 1 238 ? -2.738 10.913 21.639 1.00 91.00 238 SER A O 1
ATOM 1793 N N . PRO A 1 239 ? -3.058 13.134 21.731 1.00 91.56 239 PRO A N 1
ATOM 1794 C CA . PRO A 1 239 ? -3.559 13.232 20.358 1.00 91.56 239 PRO A CA 1
ATOM 1795 C C . PRO A 1 239 ? -2.637 12.609 19.308 1.00 91.56 239 PRO A C 1
ATOM 1797 O O . PRO A 1 239 ? -3.113 12.018 18.346 1.00 91.56 239 PRO A O 1
ATOM 1800 N N . VAL A 1 240 ? -1.321 12.727 19.504 1.00 93.50 240 VAL A N 1
ATOM 1801 C CA . VAL A 1 240 ? -0.306 12.186 18.589 1.00 93.50 240 VAL A CA 1
ATOM 1802 C C . VAL A 1 240 ? -0.289 10.660 18.625 1.00 93.50 240 VAL A C 1
ATOM 1804 O O . VAL A 1 240 ? -0.225 10.019 17.580 1.00 93.50 240 VAL A O 1
ATOM 1807 N N . TYR A 1 241 ? -0.367 10.078 19.822 1.00 93.69 241 TYR A N 1
ATOM 1808 C CA . TYR A 1 241 ? -0.366 8.628 19.986 1.00 93.69 241 TYR A CA 1
ATOM 1809 C C . TYR A 1 241 ? -1.692 8.019 19.516 1.00 93.69 241 TYR A C 1
ATOM 1811 O O . TYR A 1 241 ? -1.694 7.059 18.754 1.00 93.69 241 TYR A O 1
ATOM 1819 N N . ASP A 1 242 ? -2.811 8.649 19.872 1.00 93.56 242 ASP A N 1
ATOM 1820 C CA . ASP A 1 242 ? -4.156 8.237 19.468 1.00 93.56 242 ASP A CA 1
ATOM 1821 C C . ASP A 1 242 ? -4.375 8.367 17.945 1.00 93.56 242 ASP A C 1
ATOM 1823 O O . ASP A 1 242 ? -5.146 7.609 17.360 1.00 93.56 242 ASP A O 1
ATOM 1827 N N . PHE A 1 243 ? -3.695 9.310 17.278 1.00 95.19 243 PHE A N 1
ATOM 1828 C CA . PHE A 1 243 ? -3.642 9.397 15.812 1.00 95.19 243 PHE A CA 1
ATOM 1829 C C . PHE A 1 243 ? -2.851 8.237 15.196 1.00 95.19 243 PHE A C 1
ATOM 1831 O O . PHE A 1 243 ? -3.271 7.665 14.188 1.00 95.19 243 PHE A O 1
ATOM 1838 N N . PHE A 1 244 ? -1.719 7.883 15.807 1.00 95.31 244 PHE A N 1
ATOM 1839 C CA . PHE A 1 244 ? -0.845 6.816 15.332 1.00 95.31 244 PHE A CA 1
ATOM 1840 C C . PHE A 1 244 ? -1.492 5.430 15.468 1.00 95.31 244 PHE A C 1
ATOM 1842 O O . PHE A 1 244 ? -1.608 4.724 14.468 1.00 95.31 244 PHE A O 1
ATOM 1849 N N . LEU A 1 245 ? -1.973 5.084 16.667 1.00 93.69 245 LEU A N 1
ATOM 1850 C CA . LEU A 1 245 ? -2.664 3.819 16.957 1.00 93.69 245 LEU A CA 1
ATOM 1851 C C . LEU A 1 245 ? -4.078 3.777 16.369 1.00 93.69 245 LEU A C 1
ATOM 1853 O O . LEU A 1 245 ? -4.517 2.740 15.897 1.00 93.69 245 LEU A O 1
ATOM 1857 N N . GLY A 1 246 ? -4.791 4.904 16.361 1.00 92.94 246 GLY A N 1
ATOM 1858 C CA . GLY A 1 246 ? -6.177 4.985 15.908 1.00 92.94 246 GLY A CA 1
ATOM 1859 C C . GLY A 1 246 ? -7.173 4.827 17.047 1.00 92.94 246 GLY A C 1
ATOM 1860 O O . GLY A 1 246 ? -7.143 3.870 17.812 1.00 92.94 246 GLY A O 1
ATOM 1861 N N . ARG A 1 247 ? -8.105 5.774 17.151 1.00 91.00 247 ARG A N 1
ATOM 1862 C CA . ARG A 1 247 ? -9.106 5.792 18.228 1.00 91.00 247 ARG A CA 1
ATOM 1863 C C . ARG A 1 247 ? -10.229 4.789 18.016 1.00 91.00 247 ARG A C 1
ATOM 1865 O O . ARG A 1 247 ? -10.767 4.244 18.971 1.00 91.00 247 ARG A O 1
ATOM 1872 N N . GLU A 1 248 ? -10.634 4.607 16.767 1.00 90.50 248 GLU A N 1
ATOM 1873 C CA . GLU A 1 248 ? -11.756 3.757 16.387 1.00 90.50 248 GLU A CA 1
ATOM 1874 C C . GLU A 1 248 ? -11.260 2.344 16.091 1.00 90.50 248 GLU A C 1
ATOM 1876 O O . GLU A 1 248 ? -10.303 2.177 15.337 1.00 90.50 248 GLU A O 1
ATOM 1881 N N . LEU A 1 249 ? -11.909 1.337 16.686 1.00 88.75 249 LEU A N 1
ATOM 1882 C CA . LEU A 1 249 ? -11.521 -0.060 16.513 1.00 88.75 249 LEU A CA 1
ATOM 1883 C C . LEU A 1 249 ? -11.740 -0.485 15.058 1.00 88.75 249 LEU A C 1
ATOM 1885 O O . LEU A 1 249 ? -10.782 -0.774 14.363 1.00 88.75 249 LEU A O 1
ATOM 1889 N N . ASN A 1 250 ? -12.980 -0.464 14.568 1.00 89.81 250 ASN A N 1
ATOM 1890 C CA . ASN A 1 250 ? -13.328 -0.947 13.229 1.00 89.81 250 ASN A CA 1
ATOM 1891 C C . ASN A 1 250 ? -14.239 0.066 12.514 1.00 89.81 250 ASN A C 1
ATOM 1893 O O . ASN A 1 250 ? -15.463 -0.068 12.592 1.00 89.81 250 ASN A O 1
ATOM 1897 N N . PRO A 1 251 ? -13.671 1.099 11.858 1.00 91.12 251 PRO A N 1
ATOM 1898 C CA . PRO A 1 251 ? -14.455 2.152 11.220 1.00 91.12 251 PRO A CA 1
ATOM 1899 C C . PRO A 1 251 ? -15.198 1.639 9.989 1.00 91.12 251 PRO A C 1
ATOM 1901 O O . PRO A 1 251 ? -14.582 1.069 9.081 1.00 91.12 251 PRO A O 1
ATOM 1904 N N . ARG A 1 252 ? -16.521 1.870 9.924 1.00 90.62 252 ARG A N 1
ATOM 1905 C CA . ARG A 1 252 ? -17.369 1.255 8.888 1.00 90.62 252 ARG A CA 1
ATOM 1906 C C . ARG A 1 252 ? -18.170 2.211 8.016 1.00 90.62 252 ARG A C 1
ATOM 1908 O O . ARG A 1 252 ? -18.813 3.124 8.511 1.00 90.62 252 ARG A O 1
ATOM 1915 N N . TRP A 1 253 ? -18.212 2.000 6.703 1.00 88.94 253 TRP A N 1
ATOM 1916 C CA . TRP A 1 253 ? -19.095 2.758 5.795 1.00 88.94 253 TRP A CA 1
ATOM 1917 C C . TRP A 1 253 ? -20.394 2.014 5.454 1.00 88.94 253 TRP A C 1
ATOM 1919 O O . TRP A 1 253 ? -20.573 0.841 5.787 1.00 88.94 253 TRP A O 1
ATOM 1929 N N . PHE A 1 254 ? -21.301 2.728 4.773 1.00 85.88 254 PHE A N 1
ATOM 1930 C CA . PHE A 1 254 ? -22.569 2.223 4.225 1.00 85.88 254 PHE A CA 1
ATOM 1931 C C . PHE A 1 254 ? -23.497 1.583 5.268 1.00 85.88 254 PHE A C 1
ATOM 1933 O O . PHE A 1 254 ? -24.055 0.513 5.047 1.00 85.88 254 PHE A O 1
ATOM 1940 N N . GLY A 1 255 ? -23.660 2.236 6.421 1.00 78.12 255 GLY A N 1
ATOM 1941 C CA . GLY A 1 255 ? -24.533 1.724 7.480 1.00 78.12 255 GLY A CA 1
ATOM 1942 C C . GLY A 1 255 ? -23.971 0.478 8.174 1.00 78.12 255 GLY A C 1
ATOM 1943 O O . GLY A 1 255 ? -24.737 -0.404 8.555 1.00 78.12 255 GLY A O 1
ATOM 1944 N N . GLY A 1 256 ? -22.641 0.376 8.295 1.00 81.75 256 GLY A N 1
ATOM 1945 C CA . GLY A 1 256 ? -21.965 -0.678 9.058 1.00 81.75 256 GLY A CA 1
ATOM 1946 C C . GLY A 1 256 ? -21.549 -1.920 8.262 1.00 81.75 256 GLY A C 1
ATOM 1947 O O . GLY A 1 256 ? -21.025 -2.865 8.853 1.00 81.75 256 GLY A O 1
ATOM 1948 N N . THR A 1 257 ? -21.761 -1.959 6.942 1.00 86.06 257 THR A N 1
ATOM 1949 C CA . THR A 1 257 ? -21.473 -3.155 6.125 1.00 86.06 257 THR A CA 1
ATOM 1950 C C . THR A 1 257 ? -20.066 -3.183 5.530 1.00 86.06 257 THR A C 1
ATOM 1952 O O . THR A 1 257 ? -19.628 -4.232 5.065 1.00 86.06 257 THR A O 1
ATOM 1955 N N . PHE A 1 258 ? -19.369 -2.045 5.471 1.00 90.88 258 PHE A N 1
ATOM 1956 C CA . PHE A 1 258 ? -18.007 -1.962 4.934 1.00 90.88 258 PHE A CA 1
ATOM 1957 C C . PHE A 1 258 ? -17.007 -1.704 6.027 1.00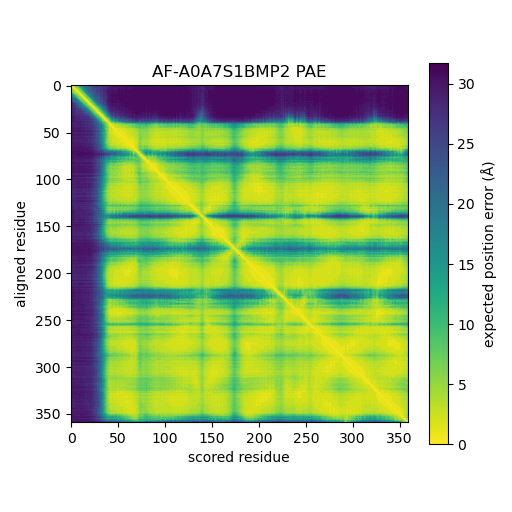 90.88 258 PHE A C 1
ATOM 1959 O O . PHE A 1 258 ? -16.988 -0.600 6.547 1.00 90.88 258 PHE A O 1
ATOM 1966 N N . ASP A 1 259 ? -16.175 -2.680 6.337 1.00 92.69 259 ASP A N 1
ATOM 1967 C CA . ASP A 1 259 ? -15.102 -2.505 7.302 1.00 92.69 259 ASP A CA 1
ATOM 1968 C C . ASP A 1 259 ? -13.850 -1.979 6.597 1.00 92.69 259 ASP A C 1
ATOM 1970 O O . ASP A 1 259 ? -13.318 -2.648 5.712 1.00 92.69 259 ASP A O 1
ATOM 1974 N N . LEU A 1 260 ? -13.424 -0.759 6.937 1.00 93.75 260 LEU A N 1
ATOM 1975 C CA . LEU A 1 260 ? -12.284 -0.119 6.277 1.00 93.75 260 LEU A CA 1
ATOM 1976 C C . LEU A 1 260 ? -10.965 -0.806 6.599 1.00 93.75 260 LEU A C 1
ATOM 1978 O O . LEU A 1 260 ? -10.095 -0.846 5.735 1.00 93.75 260 LEU A O 1
ATOM 1982 N N . LYS A 1 261 ? -10.832 -1.349 7.810 1.00 92.81 261 LYS A N 1
ATOM 1983 C CA . LYS A 1 261 ? -9.596 -1.984 8.249 1.00 92.81 261 LYS A CA 1
ATOM 1984 C C . LYS A 1 261 ? -9.360 -3.268 7.465 1.00 92.81 261 LYS A C 1
ATOM 1986 O O . LYS A 1 261 ? -8.390 -3.352 6.726 1.00 92.81 261 LYS A O 1
ATOM 1991 N N . VAL A 1 262 ? -10.319 -4.196 7.515 1.00 93.19 262 VAL A N 1
ATOM 1992 C CA . VAL A 1 262 ? -10.232 -5.467 6.767 1.00 93.19 262 VAL A CA 1
ATOM 1993 C C . VAL A 1 262 ? -10.109 -5.218 5.262 1.00 93.19 262 VAL A C 1
ATOM 1995 O O . VAL A 1 262 ? -9.399 -5.935 4.558 1.00 93.19 262 VAL A O 1
ATOM 1998 N N . PHE A 1 263 ? -10.788 -4.185 4.749 1.00 95.25 263 PHE A N 1
ATOM 1999 C CA . PHE A 1 263 ? -10.651 -3.799 3.351 1.00 95.25 263 PHE A CA 1
ATOM 2000 C C . PHE A 1 263 ? -9.215 -3.388 3.010 1.00 95.25 263 PHE A C 1
ATOM 2002 O O . PHE A 1 263 ? -8.677 -3.916 2.039 1.00 95.25 263 PHE A O 1
ATOM 2009 N N . CYS 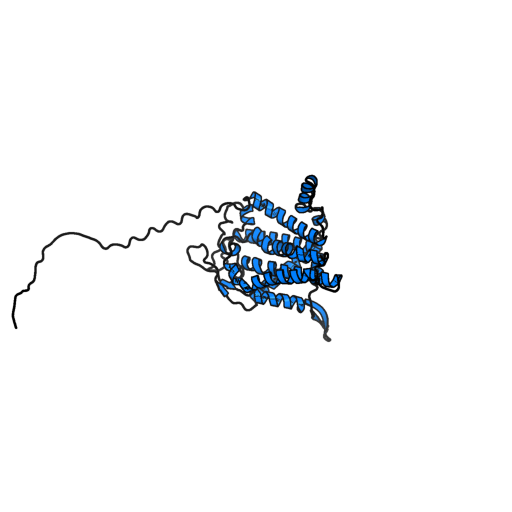A 1 264 ? -8.620 -2.466 3.773 1.00 95.56 264 CYS A N 1
ATOM 2010 C CA . CYS A 1 264 ? -7.270 -1.951 3.544 1.00 95.56 264 CYS A CA 1
ATOM 2011 C C . CYS A 1 264 ? -6.191 -3.028 3.699 1.00 95.56 264 CYS A C 1
ATOM 2013 O O . CYS A 1 264 ? -5.334 -3.123 2.819 1.00 95.56 264 CYS A O 1
ATOM 2015 N N . GLU A 1 265 ? -6.301 -3.860 4.734 1.00 92.44 265 GLU A N 1
ATOM 2016 C CA . GLU A 1 265 ? -5.341 -4.912 5.090 1.00 92.44 265 GLU A CA 1
ATOM 2017 C C . GLU A 1 265 ? -5.150 -5.922 3.945 1.00 92.44 265 GLU A C 1
ATOM 2019 O O . GLU A 1 265 ? -4.031 -6.245 3.549 1.00 92.44 265 GLU A O 1
ATOM 2024 N N . LEU A 1 266 ? -6.250 -6.374 3.327 1.00 89.38 266 LEU A N 1
ATOM 2025 C CA . LEU A 1 266 ? -6.191 -7.390 2.272 1.00 89.38 266 LEU A CA 1
ATOM 2026 C C . LEU A 1 266 ? -6.151 -6.829 0.857 1.00 89.38 266 LEU A C 1
ATOM 2028 O O . LEU A 1 266 ? -5.482 -7.399 0.002 1.00 89.38 266 LEU A O 1
ATOM 2032 N N . ARG A 1 267 ? -6.928 -5.795 0.526 1.00 91.44 267 ARG A N 1
ATOM 2033 C CA . ARG A 1 267 ? -7.273 -5.545 -0.887 1.00 91.44 267 ARG A CA 1
ATOM 2034 C C . ARG A 1 267 ? -6.333 -4.563 -1.572 1.00 91.44 267 ARG A C 1
ATOM 2036 O O . ARG A 1 267 ? -5.570 -5.002 -2.429 1.00 91.44 267 ARG A O 1
ATOM 2043 N N . PRO A 1 268 ? -6.358 -3.257 -1.259 1.00 94.75 268 PRO A N 1
ATOM 2044 C CA . PRO A 1 268 ? -5.544 -2.284 -1.972 1.00 94.75 268 PRO A CA 1
ATOM 2045 C C . PRO A 1 268 ? -4.046 -2.530 -1.789 1.00 94.75 268 PRO A C 1
ATOM 2047 O O . PRO A 1 268 ? -3.318 -2.364 -2.767 1.00 94.75 268 PRO A O 1
ATOM 2050 N N . GLY A 1 269 ? -3.619 -2.967 -0.597 1.00 93.00 269 GLY A N 1
ATOM 2051 C CA . GLY A 1 269 ? -2.228 -3.278 -0.266 1.00 93.00 269 GLY A CA 1
ATOM 2052 C C . GLY A 1 269 ? -1.709 -4.533 -0.966 1.00 93.00 269 GLY A C 1
ATOM 2053 O O . GLY A 1 269 ? -0.884 -4.430 -1.873 1.00 93.00 269 GLY A O 1
ATOM 2054 N N . LEU A 1 270 ? -2.207 -5.721 -0.596 1.00 94.88 270 LEU A N 1
ATOM 2055 C CA . LEU A 1 270 ? -1.678 -6.993 -1.121 1.00 94.88 270 LEU A CA 1
ATOM 2056 C C . LEU A 1 270 ? -1.947 -7.193 -2.616 1.00 94.88 270 LEU A C 1
ATOM 2058 O O . LEU A 1 270 ? -1.066 -7.661 -3.335 1.00 94.88 270 LEU A O 1
ATOM 2062 N N . ALA A 1 271 ? -3.132 -6.833 -3.122 1.00 94.38 271 ALA A N 1
ATOM 2063 C CA . ALA A 1 271 ? -3.361 -6.922 -4.565 1.00 94.38 271 ALA A CA 1
ATOM 2064 C C . ALA A 1 271 ? -2.511 -5.884 -5.315 1.00 94.38 271 ALA A C 1
ATOM 2066 O O . ALA A 1 271 ? -1.993 -6.184 -6.388 1.00 94.38 271 ALA A O 1
ATOM 2067 N N . GLY A 1 272 ? -2.321 -4.690 -4.740 1.00 95.25 272 GLY A N 1
ATOM 2068 C CA . GLY A 1 272 ? -1.445 -3.659 -5.297 1.00 95.25 272 GLY A CA 1
ATOM 2069 C C . GLY A 1 272 ? 0.012 -4.113 -5.375 1.00 95.25 272 GLY A C 1
ATOM 2070 O O . GLY A 1 272 ? 0.653 -3.906 -6.402 1.00 95.25 272 GLY A O 1
ATOM 2071 N N . TRP A 1 273 ? 0.501 -4.804 -4.343 1.00 97.31 273 TRP A N 1
ATOM 2072 C CA . TRP A 1 273 ? 1.822 -5.432 -4.329 1.00 97.31 273 TRP A CA 1
ATOM 2073 C C . TRP A 1 273 ? 2.017 -6.348 -5.545 1.00 97.31 273 TRP A C 1
ATOM 2075 O O . TRP A 1 273 ? 2.918 -6.106 -6.347 1.00 97.31 273 TRP A O 1
ATOM 2085 N N . LEU A 1 274 ? 1.129 -7.324 -5.759 1.00 97.06 274 LEU A N 1
ATOM 2086 C CA . LEU A 1 274 ? 1.260 -8.232 -6.903 1.00 97.06 274 LEU A CA 1
ATOM 2087 C C . LEU A 1 274 ? 1.225 -7.486 -8.248 1.00 97.06 274 LEU A C 1
ATOM 2089 O O . LEU A 1 274 ? 1.940 -7.848 -9.181 1.00 97.06 274 LEU A O 1
ATOM 2093 N N . VAL A 1 275 ? 0.411 -6.433 -8.368 1.00 96.50 275 VAL A N 1
ATOM 2094 C CA . VAL A 1 275 ? 0.361 -5.605 -9.585 1.00 96.50 275 VAL A CA 1
ATOM 2095 C C . VAL A 1 275 ? 1.694 -4.896 -9.839 1.00 96.50 275 VAL A C 1
ATOM 2097 O O . VAL A 1 275 ? 2.125 -4.823 -10.992 1.00 96.50 275 VAL A O 1
ATOM 2100 N N . LEU A 1 276 ? 2.369 -4.410 -8.793 1.00 96.94 276 LEU A N 1
ATOM 2101 C CA . LEU A 1 276 ? 3.702 -3.814 -8.905 1.00 96.94 276 LEU A CA 1
ATOM 2102 C C . LEU A 1 276 ? 4.754 -4.848 -9.333 1.00 96.94 276 LEU A C 1
ATOM 2104 O O . LEU A 1 276 ? 5.583 -4.545 -10.195 1.00 96.94 276 LEU A O 1
ATOM 2108 N N . ASP A 1 277 ? 4.685 -6.080 -8.825 1.00 97.38 277 ASP A N 1
ATOM 2109 C CA . ASP A 1 277 ? 5.599 -7.149 -9.248 1.00 97.38 277 ASP A CA 1
ATOM 2110 C C . ASP A 1 277 ? 5.374 -7.531 -10.722 1.00 97.38 277 ASP A C 1
ATOM 2112 O O . ASP A 1 277 ? 6.321 -7.661 -11.505 1.00 97.38 277 ASP A O 1
ATOM 2116 N N . LEU A 1 278 ? 4.110 -7.644 -11.145 1.00 96.81 278 LEU A N 1
ATOM 2117 C CA . LEU A 1 278 ? 3.750 -7.890 -12.544 1.00 96.81 278 LEU A CA 1
ATOM 2118 C C . LEU A 1 278 ? 4.201 -6.743 -13.460 1.00 96.81 278 LEU A C 1
ATOM 2120 O O . LEU A 1 278 ? 4.652 -6.995 -14.581 1.00 96.81 278 LEU A O 1
ATOM 2124 N N . ALA A 1 279 ? 4.122 -5.495 -12.993 1.00 96.31 279 ALA A N 1
ATOM 2125 C CA . ALA A 1 279 ? 4.637 -4.332 -13.709 1.00 96.31 279 ALA A CA 1
ATOM 2126 C C . ALA A 1 279 ? 6.155 -4.411 -13.915 1.00 96.31 279 ALA A C 1
ATOM 2128 O O . ALA A 1 279 ? 6.635 -4.214 -15.037 1.00 96.31 279 ALA A O 1
ATOM 2129 N N . ALA A 1 280 ? 6.900 -4.771 -12.869 1.00 95.62 280 ALA A N 1
ATOM 2130 C CA . ALA A 1 280 ? 8.342 -4.982 -12.936 1.00 95.62 280 ALA A CA 1
ATOM 2131 C C . ALA A 1 280 ? 8.720 -6.099 -13.926 1.00 95.62 280 ALA A C 1
ATOM 2133 O O . ALA A 1 280 ? 9.619 -5.919 -14.749 1.00 95.62 280 ALA A O 1
ATOM 2134 N N . ALA A 1 281 ? 7.992 -7.218 -13.925 1.00 96.19 281 ALA A N 1
ATOM 2135 C CA . ALA A 1 281 ? 8.217 -8.309 -14.872 1.00 96.19 281 ALA A CA 1
ATOM 2136 C C . ALA A 1 281 ? 7.868 -7.932 -16.322 1.00 96.19 281 ALA A C 1
ATOM 2138 O O . ALA A 1 281 ? 8.583 -8.317 -17.251 1.00 96.19 281 ALA A O 1
ATOM 2139 N N . CYS A 1 282 ? 6.808 -7.142 -16.534 1.00 95.25 282 CYS A N 1
ATOM 2140 C CA . CYS A 1 282 ? 6.484 -6.596 -17.853 1.00 95.25 282 CYS A CA 1
ATOM 2141 C C . CYS A 1 282 ? 7.614 -5.701 -18.370 1.00 95.25 282 CYS A C 1
ATOM 2143 O O . CYS A 1 282 ? 8.047 -5.875 -19.508 1.00 95.25 282 CYS A O 1
ATOM 2145 N N . ARG A 1 283 ? 8.143 -4.807 -17.523 1.00 94.25 283 ARG A N 1
ATOM 2146 C CA . ARG A 1 283 ? 9.294 -3.967 -17.877 1.00 94.25 283 ARG A CA 1
ATOM 2147 C C . ARG A 1 283 ? 10.536 -4.804 -18.185 1.00 94.25 283 ARG A C 1
ATOM 2149 O O . ARG A 1 283 ? 11.198 -4.549 -19.185 1.00 94.25 283 ARG A O 1
ATOM 2156 N N . GLN A 1 284 ? 10.826 -5.833 -17.389 1.00 93.88 284 GLN A N 1
ATOM 2157 C CA . GLN A 1 284 ? 11.964 -6.722 -17.644 1.00 93.88 284 GLN A CA 1
ATOM 2158 C C . GLN A 1 284 ? 11.848 -7.401 -19.019 1.00 93.88 284 GLN A C 1
ATOM 2160 O O . GLN A 1 284 ? 12.812 -7.434 -19.782 1.00 93.88 284 GLN A O 1
ATOM 2165 N N . ARG A 1 285 ? 10.646 -7.872 -19.375 1.00 94.44 285 ARG A N 1
ATOM 2166 C CA . ARG A 1 285 ? 10.371 -8.470 -20.686 1.00 94.44 285 ARG A CA 1
ATOM 2167 C C . ARG A 1 285 ? 10.522 -7.478 -21.836 1.00 94.44 285 ARG A C 1
ATOM 2169 O O . ARG A 1 285 ? 10.994 -7.877 -22.894 1.00 94.44 285 ARG A O 1
ATOM 2176 N N . GLU A 1 286 ? 10.110 -6.226 -21.664 1.00 93.12 286 GLU A N 1
ATOM 2177 C CA . GLU A 1 286 ? 10.294 -5.180 -22.681 1.00 93.12 286 GLU A CA 1
ATOM 2178 C C . GLU A 1 286 ? 11.777 -4.871 -22.916 1.00 93.12 286 GLU A C 1
ATOM 2180 O O . GLU A 1 286 ? 12.195 -4.727 -24.062 1.00 93.12 286 GLU A O 1
ATOM 2185 N N . THR A 1 287 ? 12.577 -4.825 -21.847 1.00 90.88 287 THR A N 1
ATOM 2186 C CA . THR A 1 287 ? 14.011 -4.510 -21.921 1.00 90.88 287 THR A CA 1
ATOM 2187 C C . THR A 1 287 ? 14.848 -5.685 -22.439 1.00 90.88 287 THR A C 1
ATOM 2189 O O . THR A 1 287 ? 15.727 -5.489 -23.276 1.00 90.88 287 THR A O 1
ATOM 2192 N N . LEU A 1 288 ? 14.598 -6.907 -21.953 1.00 91.12 288 LEU A N 1
ATOM 2193 C CA . LEU A 1 288 ? 15.412 -8.095 -22.257 1.00 91.12 288 LEU A CA 1
ATOM 2194 C C . LEU A 1 288 ? 14.825 -8.979 -23.371 1.00 91.12 288 LEU A C 1
ATOM 2196 O O . LEU A 1 288 ? 15.510 -9.855 -23.893 1.00 91.12 288 LEU A O 1
ATOM 2200 N N . GLY A 1 289 ? 13.548 -8.803 -23.714 1.00 92.69 289 GLY A N 1
ATOM 2201 C CA . GLY A 1 289 ? 12.789 -9.699 -24.597 1.00 92.69 289 GLY A CA 1
ATOM 2202 C C . GLY A 1 289 ? 12.219 -10.946 -23.900 1.00 92.69 289 GLY A C 1
ATOM 2203 O O . GLY A 1 289 ? 11.391 -11.648 -24.484 1.00 92.69 289 GLY A O 1
ATOM 2204 N N . TYR A 1 290 ? 12.611 -11.220 -22.652 1.00 92.06 290 TYR A N 1
ATOM 2205 C CA . TYR A 1 290 ? 12.157 -12.354 -21.840 1.00 92.06 290 TYR A CA 1
ATOM 2206 C C . TYR A 1 290 ? 12.131 -11.998 -20.343 1.00 92.06 290 TYR A C 1
ATOM 2208 O O . TYR A 1 290 ? 12.660 -10.968 -19.937 1.00 92.06 290 TYR A O 1
ATOM 2216 N N . VAL A 1 291 ? 11.500 -12.847 -19.525 1.00 94.19 291 VAL A N 1
ATOM 2217 C CA . VAL A 1 291 ? 11.481 -12.719 -18.054 1.00 94.19 291 VAL A CA 1
ATOM 2218 C C . VAL A 1 291 ? 12.486 -13.706 -17.463 1.00 94.19 291 VAL A C 1
ATOM 2220 O O . VAL A 1 291 ? 12.510 -14.869 -17.871 1.00 94.19 291 VAL A O 1
ATOM 2223 N N . THR A 1 292 ? 13.330 -13.253 -16.537 1.00 93.88 292 THR A N 1
ATOM 2224 C CA . THR A 1 292 ? 14.433 -14.059 -15.991 1.00 93.88 292 THR A CA 1
ATOM 2225 C C . THR A 1 292 ? 13.923 -15.106 -14.990 1.00 93.88 292 THR A C 1
ATOM 2227 O O . THR A 1 292 ? 12.874 -14.896 -14.369 1.00 93.88 292 THR A O 1
ATOM 2230 N N . PRO A 1 293 ? 14.639 -16.232 -14.780 1.00 93.88 293 PRO A N 1
ATOM 2231 C CA . PRO A 1 293 ? 14.236 -17.260 -13.811 1.00 93.88 293 PRO A CA 1
ATOM 2232 C C . PRO A 1 293 ? 14.025 -16.695 -12.406 1.00 93.88 293 PRO A C 1
ATOM 2234 O O . PRO A 1 293 ? 13.048 -17.028 -11.738 1.00 93.88 293 PRO A O 1
ATOM 2237 N N . SER A 1 294 ? 14.910 -15.786 -11.988 1.00 93.94 294 SER A N 1
ATOM 2238 C CA . SER A 1 294 ? 14.848 -15.091 -10.701 1.00 93.94 294 SER A CA 1
ATOM 2239 C C . SER A 1 294 ? 13.523 -14.344 -10.526 1.00 93.94 294 SER A C 1
ATOM 2241 O O . SER A 1 294 ? 12.878 -14.464 -9.487 1.00 93.94 294 SER A O 1
ATOM 2243 N N . MET A 1 295 ? 13.092 -13.611 -11.559 1.00 95.12 295 MET A N 1
ATOM 2244 C CA . MET A 1 295 ? 11.829 -12.873 -11.547 1.00 95.12 295 MET A CA 1
ATOM 2245 C C . MET A 1 295 ? 10.624 -13.821 -11.532 1.00 95.12 295 MET A C 1
ATOM 2247 O O . MET A 1 295 ? 9.670 -13.586 -10.799 1.00 95.12 295 MET A O 1
ATOM 2251 N N . LEU A 1 296 ? 10.666 -14.918 -12.296 1.00 95.25 296 LEU A N 1
ATOM 2252 C CA . LEU A 1 296 ? 9.586 -15.912 -12.303 1.00 95.25 296 LEU A CA 1
ATOM 2253 C C . LEU A 1 296 ? 9.414 -16.594 -10.941 1.00 95.25 296 LEU A C 1
ATOM 2255 O O . LEU A 1 296 ? 8.284 -16.763 -10.488 1.00 95.25 296 LEU A O 1
ATOM 2259 N N . LEU A 1 297 ? 10.514 -16.958 -10.275 1.00 95.25 297 LEU A N 1
ATOM 2260 C CA . LEU A 1 297 ? 10.474 -17.522 -8.923 1.00 95.25 297 LEU A CA 1
ATOM 2261 C C . LEU A 1 297 ? 9.932 -16.512 -7.912 1.00 95.25 297 LEU A C 1
ATOM 2263 O O . LEU A 1 297 ? 9.101 -16.872 -7.080 1.00 95.25 297 LEU A O 1
ATOM 2267 N N . LEU A 1 298 ? 10.363 -15.251 -8.008 1.00 95.62 298 LEU A N 1
ATOM 2268 C CA . LEU A 1 298 ? 9.858 -14.184 -7.152 1.00 95.62 298 LEU A CA 1
ATOM 2269 C C . LEU A 1 298 ? 8.341 -14.017 -7.320 1.00 95.62 298 LEU A C 1
ATOM 2271 O O . LEU A 1 298 ? 7.613 -14.086 -6.332 1.00 95.62 298 LEU A O 1
ATOM 2275 N N . LEU A 1 299 ? 7.862 -13.898 -8.563 1.00 96.88 299 LEU A N 1
ATOM 2276 C CA . LEU A 1 299 ? 6.435 -13.816 -8.880 1.00 96.88 299 LEU A CA 1
ATOM 2277 C C . LEU A 1 299 ? 5.658 -15.038 -8.388 1.00 96.88 299 LEU A C 1
ATOM 2279 O O . LEU A 1 299 ? 4.538 -14.894 -7.909 1.00 96.88 299 LEU A O 1
ATOM 2283 N N . ALA A 1 300 ? 6.229 -16.239 -8.496 1.00 97.00 300 ALA A N 1
ATOM 2284 C CA . ALA A 1 300 ? 5.582 -17.453 -8.018 1.00 97.00 300 ALA A CA 1
ATOM 2285 C C . ALA A 1 300 ? 5.434 -17.447 -6.490 1.00 97.00 300 ALA A C 1
ATOM 2287 O O . ALA A 1 300 ? 4.355 -17.746 -5.987 1.00 97.00 300 ALA A O 1
ATOM 2288 N N . PHE A 1 301 ? 6.481 -17.082 -5.745 1.00 97.31 301 PHE A N 1
ATOM 2289 C CA . PHE A 1 301 ? 6.438 -17.075 -4.282 1.00 97.31 301 PHE A CA 1
ATOM 2290 C C . PHE A 1 301 ? 5.588 -15.935 -3.720 1.00 97.31 301 PHE A C 1
ATOM 2292 O O . PHE A 1 301 ? 4.730 -16.180 -2.873 1.00 97.31 301 PHE A O 1
ATOM 2299 N N . GLN A 1 302 ? 5.785 -14.708 -4.205 1.00 97.75 302 GLN A N 1
ATOM 2300 C CA . GLN A 1 302 ? 5.013 -13.546 -3.761 1.00 97.75 302 GLN A CA 1
ATOM 2301 C C . GLN A 1 302 ? 3.559 -13.641 -4.244 1.00 97.75 302 GLN A C 1
ATOM 2303 O O . GLN A 1 302 ? 2.631 -13.409 -3.473 1.00 97.75 302 GLN A O 1
ATOM 2308 N N . GLY A 1 303 ? 3.340 -14.101 -5.478 1.00 96.88 303 GLY A N 1
ATOM 2309 C CA . GLY A 1 303 ? 2.006 -14.355 -6.018 1.00 96.88 303 GLY A CA 1
ATOM 2310 C C . GLY A 1 303 ? 1.255 -15.452 -5.268 1.00 96.88 303 GLY A C 1
ATOM 2311 O O . GLY A 1 303 ? 0.076 -15.267 -4.979 1.00 96.88 303 GLY A O 1
ATOM 2312 N N . LEU A 1 304 ? 1.916 -16.556 -4.894 1.00 97.31 304 LEU A N 1
ATOM 2313 C CA . LEU A 1 304 ? 1.302 -17.599 -4.065 1.00 97.31 304 LEU A CA 1
ATOM 2314 C C . LEU A 1 304 ? 0.941 -17.067 -2.676 1.00 97.31 304 LEU A C 1
ATOM 2316 O O . LEU A 1 304 ? -0.143 -17.365 -2.188 1.00 97.31 304 LEU A O 1
ATOM 2320 N N . TYR A 1 305 ? 1.812 -16.256 -2.070 1.00 96.94 305 TYR A N 1
ATOM 2321 C CA . TYR A 1 305 ? 1.545 -15.626 -0.779 1.00 96.94 305 TYR A CA 1
ATOM 2322 C C . TYR A 1 305 ? 0.306 -14.719 -0.836 1.00 96.94 305 TYR A C 1
ATOM 2324 O O . TYR A 1 305 ? -0.611 -14.868 -0.031 1.00 96.94 305 TYR A O 1
ATOM 2332 N N . VAL A 1 306 ? 0.244 -13.809 -1.816 1.00 96.75 306 VAL A N 1
ATOM 2333 C CA . VAL A 1 306 ? -0.908 -12.908 -1.989 1.00 96.75 306 VAL A CA 1
ATOM 2334 C C . VAL A 1 306 ? -2.172 -13.707 -2.299 1.00 96.75 306 VAL A C 1
ATOM 2336 O O . VAL A 1 306 ? -3.232 -13.420 -1.748 1.00 96.75 306 VAL A O 1
ATOM 2339 N N . TRP A 1 307 ? -2.075 -14.723 -3.155 1.00 96.31 307 TRP A N 1
ATOM 2340 C CA . TRP A 1 307 ? -3.201 -15.584 -3.501 1.00 96.31 307 TRP A CA 1
ATOM 2341 C C . TRP A 1 307 ? -3.756 -16.338 -2.286 1.00 96.31 307 TRP A C 1
ATOM 2343 O O . TRP A 1 307 ? -4.973 -16.354 -2.093 1.00 96.31 307 TRP A O 1
ATOM 2353 N N . ASP A 1 308 ? -2.883 -16.924 -1.462 1.00 96.50 308 ASP A N 1
ATOM 2354 C CA . ASP A 1 308 ? -3.261 -17.669 -0.257 1.00 96.50 308 ASP A CA 1
ATOM 2355 C C . ASP A 1 308 ? -3.947 -16.757 0.765 1.00 96.50 308 ASP A C 1
ATOM 2357 O O . ASP A 1 308 ? -5.018 -17.094 1.268 1.00 96.50 308 ASP A O 1
ATOM 2361 N N . ALA A 1 309 ? -3.424 -15.543 0.967 1.00 94.44 309 ALA A N 1
ATOM 2362 C CA . ALA A 1 309 ? -4.048 -14.544 1.832 1.00 94.44 309 ALA A CA 1
ATOM 2363 C C . ALA A 1 309 ? -5.483 -14.190 1.387 1.00 94.44 309 ALA A C 1
ATOM 2365 O O . ALA A 1 309 ? -6.385 -14.098 2.218 1.00 94.44 309 ALA A O 1
ATOM 2366 N N . GLN A 1 310 ? -5.727 -14.042 0.077 1.00 93.75 310 GLN A N 1
ATOM 2367 C CA . GLN A 1 310 ? -7.075 -13.778 -0.456 1.00 93.75 310 GLN A CA 1
ATOM 2368 C C . GLN A 1 310 ? -7.989 -15.007 -0.405 1.00 93.75 310 GLN A C 1
ATOM 2370 O O . GLN A 1 310 ? -9.210 -14.862 -0.328 1.00 93.75 310 GLN A O 1
ATOM 2375 N N . TYR A 1 311 ? -7.423 -16.212 -0.503 1.00 94.31 311 TYR A N 1
ATOM 2376 C CA . TYR A 1 311 ? -8.166 -17.465 -0.398 1.00 94.31 311 TYR A CA 1
ATOM 2377 C C . TYR A 1 311 ? -8.617 -17.719 1.046 1.00 94.31 311 TYR A C 1
ATOM 2379 O O . TYR A 1 311 ? -9.776 -18.058 1.281 1.00 94.31 311 TYR A O 1
ATOM 2387 N N . GLN A 1 312 ? -7.733 -17.474 2.013 1.00 94.06 312 GLN A N 1
ATOM 2388 C CA . GLN A 1 312 ? -7.972 -17.664 3.441 1.00 94.06 312 GLN A CA 1
ATOM 2389 C C . GLN A 1 312 ? -8.414 -16.360 4.140 1.00 94.06 312 GLN A C 1
ATOM 2391 O O . GLN A 1 312 ? -8.082 -16.125 5.302 1.00 94.06 312 GLN A O 1
ATOM 2396 N N . GLU A 1 313 ? -9.214 -15.535 3.449 1.00 93.00 313 GLU A N 1
ATOM 2397 C CA . GLU A 1 313 ? -9.673 -14.205 3.903 1.00 93.00 313 GLU A CA 1
ATOM 2398 C C . GLU A 1 313 ? -10.287 -14.240 5.317 1.00 93.00 313 GLU A C 1
ATOM 2400 O O . GLU A 1 313 ? -10.100 -13.325 6.110 1.00 93.00 313 GLU A O 1
ATOM 2405 N N . GLU A 1 314 ? -10.986 -15.323 5.676 1.00 92.50 314 GLU A N 1
ATOM 2406 C CA . GLU A 1 314 ? -11.634 -15.473 6.986 1.00 92.50 314 GLU A CA 1
ATOM 2407 C C . GLU A 1 314 ? -10.644 -15.488 8.163 1.00 92.50 314 GLU A C 1
ATOM 2409 O O . GLU A 1 314 ? -10.983 -15.023 9.253 1.00 92.50 314 GLU A O 1
ATOM 2414 N N . ALA A 1 315 ? -9.414 -15.978 7.964 1.00 92.00 315 ALA A N 1
ATOM 2415 C CA . ALA A 1 315 ? -8.427 -16.061 9.043 1.00 92.00 315 ALA A CA 1
ATOM 2416 C C . ALA A 1 315 ? -8.034 -14.677 9.577 1.00 92.00 315 ALA A C 1
ATOM 2418 O O . ALA A 1 315 ? -7.744 -14.541 10.771 1.00 92.00 315 ALA A O 1
ATOM 2419 N N . ILE A 1 316 ? -8.105 -13.643 8.732 1.00 91.75 316 ILE A N 1
ATOM 2420 C CA . ILE A 1 316 ? -7.750 -12.278 9.120 1.00 91.75 316 ILE A CA 1
ATOM 2421 C C . ILE A 1 316 ? -8.674 -11.725 10.203 1.00 91.75 316 ILE A C 1
ATOM 2423 O O . ILE A 1 316 ? -8.265 -10.940 11.044 1.00 91.75 316 ILE A O 1
ATOM 2427 N N . LEU A 1 317 ? -9.920 -12.203 10.269 1.00 92.06 317 LEU A N 1
ATOM 2428 C CA . LEU A 1 317 ? -10.897 -11.730 11.252 1.00 92.06 317 LEU A CA 1
ATOM 2429 C C . LEU A 1 317 ? -10.507 -12.077 12.697 1.00 92.06 317 LEU A C 1
ATOM 2431 O O . LEU A 1 317 ? -11.152 -11.614 13.640 1.00 92.06 317 LEU A O 1
ATOM 2435 N N . THR A 1 318 ? -9.480 -12.912 12.871 1.00 90.38 318 THR A N 1
ATOM 2436 C CA . THR A 1 318 ? -8.952 -13.349 14.165 1.00 90.38 318 THR A CA 1
ATOM 2437 C C . THR A 1 318 ? -7.613 -12.705 14.536 1.00 90.38 318 THR A C 1
ATOM 2439 O O . THR A 1 318 ? -7.106 -12.984 15.622 1.00 90.38 318 THR A O 1
ATOM 2442 N N . THR A 1 319 ? -7.043 -11.851 13.678 1.00 91.62 319 THR A N 1
ATOM 2443 C CA . THR A 1 319 ? -5.745 -11.202 13.925 1.00 91.62 319 THR A CA 1
ATOM 2444 C C . THR A 1 319 ? -5.855 -10.076 14.955 1.00 91.62 319 THR A C 1
ATOM 2446 O O . THR A 1 319 ? -6.937 -9.551 15.239 1.00 91.62 319 THR A O 1
ATOM 2449 N N . MET A 1 320 ? -4.717 -9.711 15.551 1.00 88.81 320 MET A N 1
ATOM 2450 C CA . MET A 1 320 ? -4.624 -8.601 16.507 1.00 88.81 320 MET A CA 1
ATOM 2451 C C . MET A 1 320 ? -5.108 -7.290 15.871 1.00 88.81 320 MET A C 1
ATOM 2453 O O . MET A 1 320 ? -5.941 -6.592 16.451 1.00 88.81 320 MET A O 1
ATOM 2457 N N . ASP A 1 321 ? -4.702 -7.050 14.625 1.00 87.56 321 ASP A N 1
ATOM 2458 C CA . ASP A 1 321 ? -5.057 -5.882 13.827 1.00 87.56 321 ASP A CA 1
ATOM 2459 C C . ASP A 1 321 ? -6.576 -5.673 13.804 1.00 87.56 321 ASP A C 1
ATOM 2461 O O . ASP A 1 321 ? -7.054 -4.589 14.128 1.00 87.56 321 ASP A O 1
ATOM 2465 N N . VAL A 1 322 ? -7.372 -6.716 13.539 1.00 87.94 322 VAL A N 1
ATOM 2466 C CA . VAL A 1 322 ? -8.844 -6.619 13.490 1.00 87.94 322 VAL A CA 1
ATOM 2467 C C . VAL A 1 322 ? -9.497 -6.580 14.875 1.00 87.94 322 VAL A C 1
ATOM 2469 O O . VAL A 1 322 ? -10.518 -5.906 15.070 1.00 87.94 322 VAL A O 1
ATOM 2472 N N . THR A 1 323 ? -8.948 -7.315 15.841 1.00 87.75 323 THR A N 1
ATOM 2473 C CA . THR A 1 323 ? -9.643 -7.607 17.104 1.00 87.75 323 THR A CA 1
ATOM 2474 C C . THR A 1 323 ? -9.349 -6.628 18.235 1.00 87.75 323 THR A C 1
ATOM 2476 O O . THR A 1 323 ? -10.248 -6.365 19.040 1.00 87.75 323 THR A O 1
ATOM 2479 N N . THR A 1 324 ? -8.139 -6.070 18.301 1.00 85.94 324 THR A N 1
ATOM 2480 C CA . THR A 1 324 ? -7.695 -5.217 19.417 1.00 85.94 324 THR A CA 1
ATOM 2481 C C . THR A 1 324 ? -7.252 -3.832 18.980 1.00 85.94 324 THR A C 1
ATOM 2483 O O . THR A 1 324 ? -7.527 -2.861 19.692 1.00 85.94 324 THR A O 1
ATOM 2486 N N . ASP A 1 325 ? -6.609 -3.729 17.820 1.00 89.00 325 ASP A N 1
ATOM 2487 C CA . ASP A 1 325 ? -5.907 -2.509 17.437 1.00 89.00 325 ASP A CA 1
ATOM 2488 C C . ASP A 1 325 ? -6.835 -1.495 16.781 1.00 89.00 325 ASP A C 1
ATOM 2490 O O . ASP A 1 325 ? -7.824 -1.827 16.127 1.00 89.00 325 ASP A O 1
ATOM 2494 N N . GLY A 1 326 ? -6.543 -0.215 16.979 1.00 91.44 326 GLY A N 1
ATOM 2495 C CA . GLY A 1 326 ? -7.269 0.851 16.305 1.00 91.44 326 GLY A CA 1
ATOM 2496 C C . GLY A 1 326 ? -6.891 0.942 14.833 1.00 91.44 326 GLY A C 1
ATOM 2497 O O . GLY A 1 326 ? -5.781 0.600 14.441 1.00 91.44 326 GLY A O 1
ATOM 2498 N N . PHE A 1 327 ? -7.798 1.448 13.997 1.00 94.50 327 PHE A N 1
ATOM 2499 C CA . PHE A 1 327 ? -7.440 1.791 12.621 1.00 94.50 327 PHE A CA 1
ATOM 2500 C C . PHE A 1 327 ? -6.938 3.238 12.547 1.00 94.50 327 PHE A C 1
ATOM 2502 O O . PHE A 1 327 ? -7.699 4.175 12.288 1.00 94.50 327 PHE A O 1
ATOM 2509 N N . GLY A 1 328 ? -5.655 3.414 12.869 1.00 94.88 328 GLY A N 1
ATOM 2510 C CA . GLY A 1 328 ? -4.941 4.692 12.851 1.00 94.88 328 GLY A CA 1
ATOM 2511 C C . GLY A 1 328 ? -3.925 4.807 11.724 1.00 94.88 328 GLY A C 1
ATOM 2512 O O . GLY A 1 328 ? -3.932 4.028 10.771 1.00 94.88 328 GLY A O 1
ATOM 2513 N N . TYR A 1 329 ? -3.023 5.783 11.850 1.00 96.75 329 TYR A N 1
ATOM 2514 C CA . TYR A 1 329 ? -1.965 5.996 10.865 1.00 96.75 329 TYR A CA 1
ATOM 2515 C C . TYR A 1 329 ? -1.057 4.783 10.682 1.00 96.75 329 TYR A C 1
ATOM 2517 O O . TYR A 1 329 ? -0.699 4.483 9.550 1.00 96.75 329 TYR A O 1
ATOM 2525 N N . MET A 1 330 ? -0.714 4.072 11.759 1.00 95.75 330 MET A N 1
ATOM 2526 C CA . MET A 1 330 ? 0.182 2.920 11.692 1.00 95.75 330 MET A CA 1
ATOM 2527 C C . MET A 1 330 ? -0.335 1.841 10.731 1.00 95.75 330 MET A C 1
ATOM 2529 O O . MET A 1 330 ? 0.376 1.485 9.794 1.00 95.75 330 MET A O 1
ATOM 2533 N N . LEU A 1 331 ? -1.568 1.365 10.934 1.00 95.38 331 LEU A N 1
ATOM 2534 C CA . LEU A 1 331 ? -2.164 0.335 10.077 1.00 95.38 331 LEU A CA 1
ATOM 2535 C C . LEU A 1 331 ? -2.482 0.886 8.686 1.00 95.38 331 LEU A C 1
ATOM 2537 O O . LEU A 1 331 ? -2.077 0.305 7.690 1.00 95.38 331 LEU A O 1
ATOM 2541 N N . CYS A 1 332 ? -3.102 2.065 8.597 1.00 96.75 332 CYS A N 1
ATOM 2542 C CA . CYS A 1 332 ? -3.457 2.669 7.312 1.00 96.75 332 CYS A CA 1
ATOM 2543 C C . CYS A 1 332 ? -2.233 2.887 6.401 1.00 96.75 332 CYS A C 1
ATOM 2545 O O . CYS A 1 332 ? -2.266 2.559 5.215 1.00 96.75 332 CYS A O 1
ATOM 2547 N N . PHE A 1 333 ? -1.132 3.412 6.951 1.00 97.69 333 PHE A N 1
ATOM 2548 C CA . PHE A 1 333 ? 0.129 3.559 6.226 1.00 97.69 333 PHE A CA 1
ATOM 2549 C C . PHE A 1 333 ? 0.780 2.205 5.932 1.00 97.69 333 PHE A C 1
ATOM 2551 O O . PHE A 1 333 ? 1.296 2.008 4.830 1.00 97.69 333 PHE A O 1
ATOM 2558 N N . GLY A 1 334 ? 0.749 1.284 6.899 1.00 96.62 334 GLY A N 1
ATOM 2559 C CA . GLY A 1 334 ? 1.216 -0.092 6.749 1.00 96.62 334 GLY A CA 1
ATOM 2560 C C . GLY A 1 334 ? 0.615 -0.763 5.515 1.00 96.62 334 GLY A C 1
ATOM 2561 O O . GLY A 1 334 ? 1.340 -1.174 4.609 1.00 96.62 334 GLY A O 1
ATOM 2562 N N . ASP A 1 335 ? -0.711 -0.764 5.447 1.00 96.50 335 ASP A N 1
ATOM 2563 C CA . ASP A 1 335 ? -1.499 -1.429 4.415 1.00 96.50 335 ASP A CA 1
ATOM 2564 C C . ASP A 1 335 ? -1.343 -0.778 3.036 1.00 96.50 335 ASP A C 1
ATOM 2566 O O . ASP A 1 335 ? -1.138 -1.456 2.028 1.00 96.50 335 ASP A O 1
ATOM 2570 N N . LEU A 1 336 ? -1.461 0.552 2.967 1.00 96.81 336 LEU A N 1
ATOM 2571 C CA . LEU A 1 336 ? -1.598 1.267 1.693 1.00 96.81 336 LEU A CA 1
ATOM 2572 C C . LEU A 1 336 ? -0.269 1.731 1.091 1.00 96.81 336 LEU A C 1
ATOM 2574 O O . LEU A 1 336 ? -0.198 1.943 -0.121 1.00 96.81 336 LEU A O 1
ATOM 2578 N N . ALA A 1 337 ? 0.765 1.922 1.911 1.00 97.31 337 ALA A N 1
ATOM 2579 C CA . ALA A 1 337 ? 2.049 2.459 1.467 1.00 97.31 337 ALA A CA 1
ATOM 2580 C C . ALA A 1 337 ? 3.218 1.524 1.793 1.00 97.31 337 ALA A C 1
ATOM 2582 O O . ALA A 1 337 ? 4.031 1.234 0.921 1.00 97.31 337 ALA A O 1
ATOM 2583 N N . TRP A 1 338 ? 3.325 1.021 3.020 1.00 97.31 338 TRP A N 1
ATOM 2584 C CA . TRP A 1 338 ? 4.494 0.236 3.405 1.00 97.31 338 TRP A CA 1
ATOM 2585 C C . TRP A 1 338 ? 4.539 -1.115 2.690 1.00 97.31 338 TRP A C 1
ATOM 2587 O O . TRP A 1 338 ? 5.489 -1.377 1.953 1.00 97.31 338 TRP A O 1
ATOM 2597 N N . VAL A 1 339 ? 3.515 -1.956 2.860 1.00 96.62 339 VAL A N 1
ATOM 2598 C CA . VAL A 1 339 ? 3.452 -3.307 2.279 1.00 96.62 339 VAL A CA 1
ATOM 2599 C C . VAL A 1 339 ? 3.667 -3.288 0.761 1.00 96.62 339 VAL A C 1
ATOM 2601 O O . VAL A 1 339 ? 4.651 -3.878 0.314 1.00 96.62 339 VAL A O 1
ATOM 2604 N N . PRO A 1 340 ? 2.855 -2.580 -0.052 1.00 96.31 340 PRO A N 1
ATOM 2605 C CA . PRO A 1 340 ? 2.987 -2.660 -1.503 1.00 96.31 340 PRO A CA 1
ATOM 2606 C C . PRO A 1 340 ? 4.335 -2.165 -2.017 1.00 96.31 340 PRO A C 1
ATOM 2608 O O . PRO A 1 340 ? 4.890 -2.791 -2.914 1.00 96.31 340 PRO A O 1
ATOM 2611 N N . PHE A 1 341 ? 4.889 -1.085 -1.456 1.00 96.44 341 PHE A N 1
ATOM 2612 C CA . PHE A 1 341 ? 6.091 -0.453 -2.010 1.00 96.44 341 PHE A CA 1
ATOM 2613 C C . PHE A 1 341 ? 7.404 -0.974 -1.428 1.00 96.44 341 PHE A C 1
ATOM 2615 O O . PHE A 1 341 ? 8.443 -0.790 -2.065 1.00 96.44 341 PHE A O 1
ATOM 2622 N N . THR A 1 342 ? 7.382 -1.627 -0.261 1.00 95.25 342 THR A N 1
ATOM 2623 C CA . THR A 1 342 ? 8.578 -2.265 0.312 1.00 95.25 342 THR A CA 1
ATOM 2624 C C . THR A 1 342 ? 8.686 -3.748 -0.043 1.00 95.25 342 THR A C 1
ATOM 2626 O O . THR A 1 342 ? 9.798 -4.240 -0.227 1.00 95.25 342 THR A O 1
ATOM 2629 N N . TYR A 1 343 ? 7.565 -4.461 -0.207 1.00 96.12 343 TYR A N 1
ATOM 2630 C CA . TYR A 1 343 ? 7.588 -5.904 -0.490 1.00 96.12 343 TYR A CA 1
ATOM 2631 C C . TYR A 1 343 ? 7.803 -6.210 -1.980 1.00 96.12 343 TYR A C 1
ATOM 2633 O O . TYR A 1 343 ? 8.202 -7.323 -2.319 1.00 96.12 343 TYR A O 1
ATOM 2641 N N . SER A 1 344 ? 7.606 -5.223 -2.860 1.00 95.88 344 SER A N 1
ATOM 2642 C CA . SER A 1 344 ? 7.918 -5.313 -4.296 1.00 95.88 344 SER A CA 1
ATOM 2643 C C . SER A 1 344 ? 9.301 -4.760 -4.667 1.00 95.88 344 SER A C 1
ATOM 2645 O O . SER A 1 344 ? 9.668 -4.735 -5.845 1.00 95.88 344 SER A O 1
ATOM 2647 N N . LEU A 1 345 ? 10.129 -4.336 -3.697 1.00 93.69 345 LEU A N 1
ATOM 2648 C CA . LEU A 1 345 ? 11.467 -3.789 -3.985 1.00 93.69 345 LEU A CA 1
ATOM 2649 C C . LEU A 1 345 ? 12.364 -4.796 -4.711 1.00 93.69 345 LEU A C 1
ATOM 2651 O O . LEU A 1 345 ? 13.164 -4.413 -5.560 1.00 93.69 345 LEU A O 1
ATOM 2655 N N . GLN A 1 346 ? 12.215 -6.082 -4.400 1.00 93.25 346 GLN A N 1
ATOM 2656 C CA . GLN A 1 346 ? 12.932 -7.184 -5.031 1.00 93.25 346 GLN A CA 1
ATOM 2657 C C . GLN A 1 346 ? 12.563 -7.275 -6.514 1.00 93.25 346 GLN A C 1
ATOM 2659 O O . GLN A 1 346 ? 13.454 -7.354 -7.357 1.00 93.25 346 GLN A O 1
ATOM 2664 N N . ALA A 1 347 ? 11.270 -7.192 -6.845 1.00 94.31 347 ALA A N 1
ATOM 2665 C CA . ALA A 1 347 ? 10.809 -7.191 -8.229 1.00 94.31 347 ALA A CA 1
ATOM 2666 C C . ALA A 1 347 ? 11.295 -5.927 -8.946 1.00 94.31 347 ALA A C 1
ATOM 2668 O O . ALA A 1 347 ? 11.869 -6.003 -10.033 1.00 94.31 347 ALA A O 1
ATOM 2669 N N . ARG A 1 348 ? 11.171 -4.759 -8.303 1.00 92.38 348 ARG A N 1
ATOM 2670 C CA . ARG A 1 348 ? 11.666 -3.491 -8.853 1.00 92.38 348 ARG A CA 1
ATOM 2671 C C . ARG A 1 348 ? 13.163 -3.534 -9.161 1.00 92.38 348 ARG A C 1
ATOM 2673 O O . ARG A 1 348 ? 13.566 -3.012 -10.199 1.00 92.38 348 ARG A O 1
ATOM 2680 N N . TYR A 1 349 ? 13.961 -4.142 -8.287 1.00 90.44 349 TYR A N 1
ATOM 2681 C CA . TYR A 1 349 ? 15.399 -4.318 -8.473 1.00 90.44 349 TYR A CA 1
ATOM 2682 C C . TYR A 1 349 ? 15.702 -5.277 -9.633 1.00 90.44 349 TYR A C 1
ATOM 2684 O O . TYR A 1 349 ? 16.439 -4.920 -10.554 1.00 90.44 349 TYR A O 1
ATOM 2692 N N . LEU A 1 350 ? 15.077 -6.464 -9.634 1.00 91.00 350 LEU A N 1
ATOM 2693 C CA . LEU A 1 350 ? 15.264 -7.490 -10.668 1.00 91.00 350 LEU A CA 1
ATOM 2694 C C . LEU A 1 350 ? 14.849 -7.021 -12.067 1.00 91.00 350 LEU A C 1
ATOM 2696 O O . LEU A 1 350 ? 15.366 -7.545 -13.053 1.00 91.00 350 LEU A O 1
ATOM 2700 N N . ALA A 1 351 ? 13.948 -6.039 -12.175 1.00 89.31 351 ALA A N 1
ATOM 2701 C CA . ALA A 1 351 ? 13.548 -5.467 -13.461 1.00 89.31 351 ALA A CA 1
ATOM 2702 C C . ALA A 1 351 ? 14.735 -4.914 -14.270 1.00 89.31 351 ALA A C 1
ATOM 2704 O O . ALA A 1 351 ? 14.689 -4.928 -15.499 1.00 89.31 351 ALA A O 1
ATOM 2705 N N . GLU A 1 352 ? 15.791 -4.457 -13.587 1.00 84.75 352 GLU A N 1
ATOM 2706 C CA . GLU A 1 352 ? 16.990 -3.870 -14.201 1.00 84.75 352 GLU A CA 1
ATOM 2707 C C . GLU A 1 352 ? 18.286 -4.626 -13.845 1.00 84.75 352 GLU A C 1
ATOM 2709 O O . GLU A 1 352 ? 19.266 -4.531 -14.580 1.00 84.75 352 GLU A O 1
ATOM 2714 N N . HIS A 1 353 ? 18.295 -5.411 -12.760 1.00 83.75 353 HIS A N 1
ATOM 2715 C CA . HIS A 1 353 ? 19.490 -6.065 -12.216 1.00 83.75 353 HIS A CA 1
ATOM 2716 C C . HIS A 1 353 ? 19.269 -7.575 -12.048 1.00 83.75 353 HIS A C 1
ATOM 2718 O O . HIS A 1 353 ? 18.945 -8.056 -10.961 1.00 83.75 353 HIS A O 1
ATOM 2724 N N . ASP A 1 354 ? 19.434 -8.343 -13.127 1.00 81.12 354 ASP A N 1
ATOM 2725 C CA . ASP A 1 354 ? 19.313 -9.804 -13.073 1.00 81.12 354 ASP A CA 1
ATOM 2726 C C . ASP A 1 354 ? 20.579 -10.452 -12.477 1.00 81.12 354 ASP A C 1
ATOM 2728 O O . ASP A 1 354 ? 21.668 -10.264 -13.020 1.00 81.12 354 ASP A O 1
ATOM 2732 N N . PRO A 1 355 ? 20.473 -11.268 -11.411 1.00 81.62 355 PRO A N 1
ATOM 2733 C CA . PRO A 1 355 ? 21.612 -11.994 -10.847 1.00 81.62 355 PRO A CA 1
ATOM 2734 C C . PRO A 1 355 ? 22.040 -13.212 -11.687 1.00 81.62 355 PRO A C 1
ATOM 2736 O O . PRO A 1 355 ? 22.943 -13.937 -11.275 1.00 81.62 355 PRO A O 1
ATOM 2739 N N . HIS A 1 356 ? 21.396 -13.455 -12.836 1.00 83.19 356 HIS A N 1
ATOM 2740 C CA . HIS A 1 356 ? 21.681 -14.560 -13.755 1.00 83.19 356 HIS A CA 1
ATOM 2741 C C . HIS A 1 356 ? 21.651 -15.936 -13.078 1.00 83.19 356 HIS A C 1
ATOM 2743 O O . HIS A 1 356 ? 22.581 -16.738 -13.199 1.00 83.19 356 HIS A O 1
ATOM 2749 N N . LEU A 1 357 ? 20.564 -16.217 -12.352 1.00 83.56 357 LEU A N 1
ATOM 2750 C CA . LEU A 1 357 ? 20.333 -17.540 -11.784 1.00 83.56 357 LEU A CA 1
ATOM 2751 C C . LEU A 1 357 ? 20.288 -18.589 -12.909 1.00 83.56 357 LEU A C 1
ATOM 2753 O O . LEU A 1 357 ? 19.633 -18.380 -13.932 1.00 83.56 357 LEU A O 1
ATOM 2757 N N . GLY A 1 358 ? 21.000 -19.704 -12.719 1.00 75.25 358 GLY A N 1
ATOM 2758 C CA . GLY A 1 358 ? 20.999 -20.820 -13.665 1.00 75.25 358 GLY A CA 1
ATOM 2759 C C . GLY A 1 358 ? 19.597 -21.406 -13.859 1.00 75.25 358 GLY A C 1
ATOM 2760 O O . GLY A 1 358 ? 18.784 -21.382 -12.934 1.00 75.25 358 GLY A O 1
ATOM 2761 N N . TRP A 1 359 ? 19.341 -21.901 -15.070 1.00 65.62 359 TRP A N 1
ATOM 2762 C CA . TRP A 1 359 ? 18.084 -22.547 -15.455 1.00 65.62 359 TRP A CA 1
ATOM 2763 C C . TRP A 1 359 ? 17.939 -23.956 -14.889 1.00 65.62 359 TRP A C 1
ATOM 2765 O O . TRP A 1 359 ? 18.962 -24.682 -14.852 1.00 65.62 359 TRP A O 1
#

Nearest PDB structures (foldseek):
  4quv-assembly3_A  TM=8.180E-01  e=6.404E-16  Methylotuvimicrobium alcaliphilum 20Z
  4quv-assembly3_B  TM=8.134E-01  e=3.122E-15  Methylotuvimicrobium alcaliphilum 20Z
  5c21-assembly1_B  TM=3.257E-01  e=8.135E+00  Escherichia coli

Foldseek 3Di:
DDDDDDDDDDDDDDDDDDDDDDDPDPPDDPPPPPDDPDQDDADCVHLVSLVCCLQQVLQLLLQLLVQLLVLARPDHDDPDPVVPVVSVCCRRPVPVSVVVADVVLLVVLLVVLVVQLVLLVVCLVPPDFDKDWFAQAPDPPRDTAIATADLLVSLVVVVVCQAWVQQPDWDQDPVRDTDGGTGHHLLLVCLVCVSSNLSSLSVVLLVVLVVQLVVLPDQDALAPPGGFDFFSQLPNPNSSRNQSQPGTQFDAHDRRHRTPLLSLQQGQQLSLQLSNLVNLQSLLCVVVVHGAPQSVVLSVVSVVVSSVCSVPSVVVSVDCSNHHIHPHSNSSCCRRNVRNSVSCSSSSNCSPDPPRDDD

Mean predicted aligned error: 10.27 Å